Protein 3RNL (pdb70)

Secondary structure (DSSP, 8-state):
----SEEE---TTSSHHHHHHHHHTSTTEE--S-----GGGGGGS-S---STTTT---SS---TTT--TTTT--S-SEEEEE-TTTTTSTTTTT---S-TT-EEE----HHHHHHHH--TTTTTS--S-HHHHHHTHHHHHHTT--GGG-TTGGG-HHHHHHHHHHHH-GGGEE---HHHHHH-HHHHHHHHHHHHTS-S---------HHHHHHHHHHHHHHHHHHHHHHTS--GGG--

Solvent-accessible surface area: 11831 Å² total

InterPro domains:
  IPR027417 P-loop containing nucleoside triphosphate hydrolase [G3DSA:3.40.50.300] (1-308)
  IPR027417 P-loop containing nucleoside triphosphate hydrolase [SSF52540] (5-299)
  IPR037359 Heparan sulfate sulfotransferase [PTHR10605] (6-299)

B-factor: mean 22.87, std 13.31, range [6.62, 125.42]

Radius of gyration: 17.75 Å; Cα contacts (8 Å, |Δi|>4): 369; chains: 1; bounding box: 45×39×43 Å

Foldseek 3Di:
DDDAQEEAAAAPQLCVVLLVVQLCPDPQEHEFPDAQLCQLQVVLADPAADAFPQVVCPVHHPDPVVCVSRVPDDNRLHYYYYHNCCLVRLRRLVSCVVHLNHAYEYAELLLVSLVSLCCCVVVVRDPDDSVVLQVCQVVSVVVRHDCSSNSPSSHLRLVSVVSNCVRRNPLRYDYDYSVVCVVPVLVVSLVVCVSSVHDSPDGGDSPADPVSLVVVLVVNVVSQVSNCVVNVHDDVVSVD

CATH classification: 3.40.50.300

Organism: Alicyclobacillus acidocaldarius subsp. acidocaldarius (strain ATCC 27009 / DSM 446 / BCRC 14685 / JCM 5260 / KCTC 1825 / NBRC 15652 / NCIMB 11725 / NRRL B-14509 / 104-IA) (NCBI:txid521098)

Structure (mmCIF, N/CA/C/O backbone):
data_3RNL
#
_entry.id   3RNL
#
_cell.length_a   72.762
_cell.length_b   93.850
_cell.length_c   110.738
_cell.angle_alpha   90.00
_cell.angle_beta   90.00
_cell.angle_gamma   90.00
#
_symmetry.space_group_name_H-M   'I 2 2 2'
#
loop_
_entity.id
_entity.type
_entity.pdbx_description
1 polymer Sulfotransferase
2 non-polymer 'MAGNESIUM ION'
3 non-polymer GLYCEROL
4 water water
#
loop_
_atom_site.group_PDB
_atom_site.id
_atom_site.type_symbol
_atom_site.label_atom_id
_atom_site.label_alt_id
_atom_site.label_comp_id
_atom_site.label_asym_id
_atom_site.label_entity_id
_atom_site.label_seq_id
_atom_site.pdbx_PDB_ins_code
_atom_site.Cartn_x
_atom_site.Cartn_y
_atom_site.Cartn_z
_atom_site.occupancy
_atom_site.B_iso_or_equiv
_atom_site.auth_seq_id
_atom_site.auth_comp_id
_atom_site.auth_asym_id
_atom_site.auth_atom_id
_atom_site.pdbx_PDB_model_num
ATOM 1 N N . VAL A 1 6 ? 27.188 2.772 45.386 1.00 59.97 3 VAL A N 1
ATOM 2 C CA . VAL A 1 6 ? 26.493 3.081 44.136 1.00 61.80 3 VAL A CA 1
ATOM 3 C C . VAL A 1 6 ? 25.358 4.084 44.361 1.00 48.73 3 VAL A C 1
ATOM 4 O O . VAL A 1 6 ? 24.315 3.743 44.923 1.00 52.11 3 VAL A O 1
ATOM 8 N N . ALA A 1 7 ? 25.574 5.321 43.918 1.00 38.04 4 ALA A N 1
ATOM 9 C CA . ALA A 1 7 ? 24.610 6.406 44.109 1.00 27.13 4 ALA A CA 1
ATOM 10 C C . ALA A 1 7 ? 23.299 6.164 43.371 1.00 25.38 4 ALA A C 1
ATOM 11 O O . ALA A 1 7 ? 23.294 5.786 42.203 1.00 20.72 4 ALA A O 1
ATOM 13 N N . ARG A 1 8 ? 22.184 6.363 44.067 1.00 20.41 5 ARG A N 1
ATOM 14 C CA . ARG A 1 8 ? 20.878 6.212 43.448 1.00 21.17 5 ARG A CA 1
ATOM 15 C C . ARG A 1 8 ? 19.873 7.167 44.087 1.00 14.85 5 ARG A C 1
ATOM 16 O O . ARG A 1 8 ? 20.078 7.613 45.225 1.00 18.01 5 ARG A O 1
ATOM 24 N N . PRO A 1 9 ? 18.811 7.510 43.352 1.00 14.92 6 PRO A N 1
ATOM 25 C CA . PRO A 1 9 ? 17.820 8.461 43.873 1.00 14.19 6 PRO A CA 1
ATOM 26 C C . PRO A 1 9 ? 16.963 7.847 44.972 1.00 17.24 6 PRO A C 1
ATOM 27 O O . PRO A 1 9 ? 16.642 6.649 44.937 1.00 16.43 6 PRO A O 1
ATOM 31 N N . ASN A 1 10 ? 16.773 8.589 46.045 1.00 12.88 7 ASN A N 1
ATOM 32 C CA . ASN A 1 10 ? 15.731 8.277 47.018 1.00 12.54 7 ASN A CA 1
ATOM 33 C C . ASN A 1 10 ? 14.496 9.181 47.091 1.00 11.26 7 ASN A C 1
ATOM 34 O O . ASN A 1 10 ? 13.676 9.020 48.000 1.00 11.42 7 ASN A O 1
ATOM 39 N N . PHE A 1 11 ? 14.430 10.196 46.237 1.00 10.86 8 PHE A N 1
ATOM 40 C CA . PHE A 1 11 ? 13.206 10.987 46.125 1.00 10.40 8 PHE A CA 1
ATOM 41 C C . PHE A 1 11 ? 13.037 11.484 44.701 1.00 10.13 8 PHE A C 1
ATOM 42 O O . PHE A 1 11 ? 14.007 11.517 43.924 1.00 10.32 8 PHE A O 1
ATOM 50 N N . PHE A 1 12 ? 11.802 11.817 44.338 1.00 9.84 9 PHE A N 1
ATOM 51 C CA . PHE A 1 12 ? 11.534 12.302 42.991 1.00 9.69 9 PHE A CA 1
ATOM 52 C C . PHE A 1 12 ? 10.607 13.478 43.077 1.00 9.60 9 PHE A C 1
ATOM 53 O O . PHE A 1 12 ? 9.682 13.482 43.883 1.00 11.51 9 PHE A O 1
ATOM 61 N N . ILE A 1 13 ? 10.863 14.478 42.241 1.00 9.69 10 ILE A N 1
ATOM 62 C CA . ILE A 1 13 ? 9.945 15.605 42.090 1.00 9.79 10 ILE A CA 1
ATOM 63 C C . ILE A 1 13 ? 9.192 15.303 40.806 1.00 9.76 10 ILE A C 1
ATOM 64 O O . ILE A 1 13 ? 9.782 15.252 39.726 1.00 11.45 10 ILE A O 1
ATOM 69 N N . VAL A 1 14 ? 7.908 14.988 40.941 1.00 9.76 11 VAL A N 1
ATOM 70 C CA . VAL A 1 14 ? 7.198 14.384 39.809 1.00 10.53 11 VAL A CA 1
ATOM 71 C C . VAL A 1 14 ? 6.314 15.293 38.965 1.00 13.83 11 VAL A C 1
ATOM 72 O O . VAL A 1 14 ? 5.710 14.840 37.990 1.00 12.37 11 VAL A O 1
ATOM 76 N N . GLY A 1 15 ? 6.170 16.551 39.359 1.00 13.20 12 GLY A N 1
ATOM 77 C CA . GLY A 1 15 ? 5.264 17.429 38.621 1.00 10.84 12 GLY A CA 1
ATOM 78 C C . GLY A 1 15 ? 4.575 18.314 39.638 1.00 14.29 12 GLY A C 1
ATOM 79 O O . GLY A 1 15 ? 4.951 18.292 40.819 1.00 13.40 12 GLY A O 1
ATOM 80 N N . ALA A 1 16 ? 3.521 19.007 39.217 1.00 14.15 13 ALA A N 1
ATOM 81 C CA . ALA A 1 16 ? 3.052 18.915 37.846 1.00 12.66 13 ALA A CA 1
ATOM 82 C C . ALA A 1 16 ? 3.797 19.927 36.976 1.00 16.88 13 ALA A C 1
ATOM 83 O O . ALA A 1 16 ? 4.507 20.789 37.494 1.00 17.86 13 ALA A O 1
ATOM 85 N N . ALA A 1 17 ? 3.564 19.875 35.667 1.00 15.07 14 ALA A N 1
ATOM 86 C CA . ALA A 1 17 ? 4.255 20.768 34.735 1.00 16.24 14 ALA A CA 1
ATOM 87 C C . ALA A 1 17 ? 3.695 22.186 34.867 1.00 18.06 14 ALA A C 1
ATOM 88 O O . ALA A 1 17 ? 2.488 22.354 35.000 1.00 17.09 14 ALA A O 1
ATOM 90 N N . LYS A 1 18 ? 4.577 23.187 34.800 1.00 15.17 15 LYS A N 1
ATOM 91 C CA . LYS A 1 18 ? 4.228 24.612 34.944 1.00 16.07 15 LYS A CA 1
ATOM 92 C C . LYS A 1 18 ? 3.672 24.958 36.334 1.00 19.41 15 LYS A C 1
ATOM 93 O O . LYS A 1 18 ? 2.890 25.905 36.494 1.00 19.36 15 LYS A O 1
ATOM 99 N N . CYS A 1 19 ? 4.038 24.133 37.311 1.00 20.59 16 CYS A N 1
ATOM 100 C CA . CYS A 1 19 ? 3.733 24.353 38.733 1.00 18.84 16 CYS A CA 1
ATOM 101 C C . CYS A 1 19 ? 4.844 24.920 39.627 1.00 23.16 16 CYS A C 1
ATOM 102 O O . CYS A 1 19 ? 4.714 24.901 40.848 1.00 26.62 16 CYS A O 1
ATOM 105 N N . GLY A 1 20 ? 5.977 25.288 39.043 1.00 22.95 17 GLY A N 1
ATOM 106 C CA . GLY A 1 20 ? 7.034 25.928 39.811 1.00 25.46 17 GLY A CA 1
ATOM 107 C C . GLY A 1 20 ? 8.066 24.978 40.393 1.00 25.56 17 GLY A C 1
ATOM 108 O O . GLY A 1 20 ? 8.872 25.374 41.244 1.00 22.03 17 GLY A O 1
ATOM 109 N N . THR A 1 21 ? 8.062 23.725 39.945 1.00 15.81 18 THR A N 1
ATOM 110 C CA . THR A 1 21 ? 9.033 22.760 40.468 1.00 13.61 18 THR A CA 1
ATOM 111 C C . THR A 1 21 ? 10.463 23.128 40.105 1.00 20.07 18 THR A C 1
ATOM 112 O O . THR A 1 21 ? 11.405 22.688 40.762 1.00 19.97 18 THR A O 1
ATOM 116 N N . SER A 1 22 ? 10.631 23.920 39.052 1.00 20.68 19 SER A N 1
ATOM 117 C CA . SER A 1 22 ? 11.970 24.331 38.655 1.00 20.32 19 SER A CA 1
ATOM 118 C C . SER A 1 22 ? 12.665 25.121 39.769 1.00 21.58 19 SER A C 1
ATOM 119 O O . SER A 1 22 ? 13.845 24.890 40.071 1.00 20.95 19 SER A O 1
ATOM 122 N N A SER A 1 23 ? 11.938 26.047 40.386 0.29 19.30 20 SER A N 1
ATOM 123 N N B SER A 1 23 ? 11.941 26.052 40.383 0.71 19.25 20 SER A N 1
ATOM 124 C CA A SER A 1 23 ? 12.500 26.831 41.480 0.29 18.66 20 SER A CA 1
ATOM 125 C CA B SER A 1 23 ? 12.507 26.817 41.486 0.71 18.32 20 SER A CA 1
ATOM 126 C C A SER A 1 23 ? 12.668 25.989 42.746 0.29 17.60 20 SER A C 1
ATOM 127 C C B SER A 1 23 ? 12.712 25.925 42.707 0.71 17.43 20 SER A C 1
ATOM 128 O O A SER A 1 23 ? 13.635 26.162 43.487 0.29 19.40 20 SER A O 1
ATOM 129 O O B SER A 1 23 ? 13.747 25.988 43.372 0.71 19.56 20 SER A O 1
ATOM 134 N N . LEU A 1 24 ? 11.732 25.074 42.992 1.00 16.18 21 LEU A N 1
ATOM 135 C CA . LEU A 1 24 ? 11.848 24.186 44.142 1.00 16.70 21 LEU A CA 1
ATOM 136 C C . LEU A 1 24 ? 13.114 23.332 44.027 1.00 16.57 21 LEU A C 1
ATOM 137 O O . LEU A 1 24 ? 13.881 23.180 44.985 1.00 14.17 21 LEU A O 1
ATOM 142 N N . ASP A 1 25 ? 13.315 22.748 42.849 1.00 13.11 22 ASP A N 1
ATOM 143 C CA . ASP A 1 25 ? 14.515 21.959 42.574 1.00 15.54 22 ASP A CA 1
ATOM 144 C C . ASP A 1 25 ? 15.784 22.794 42.837 1.00 14.99 22 ASP A C 1
ATOM 145 O O . ASP A 1 25 ? 16.706 22.342 43.514 1.00 16.32 22 ASP A O 1
ATOM 150 N N . ARG A 1 26 ? 15.823 24.011 42.302 1.00 13.66 23 ARG A N 1
ATOM 151 C CA . ARG A 1 26 ? 16.977 24.885 42.495 1.00 19.06 23 ARG A CA 1
ATOM 152 C C . ARG A 1 26 ? 17.262 25.137 43.981 1.00 22.57 23 ARG A C 1
ATOM 153 O O . ARG A 1 26 ? 18.408 25.048 44.440 1.00 21.09 23 ARG A O 1
ATOM 161 N N . TYR A 1 27 ? 16.216 25.445 44.739 1.00 17.12 24 TYR A N 1
ATOM 162 C CA . TYR A 1 27 ? 16.383 25.704 46.167 1.00 16.18 24 TYR A CA 1
ATOM 163 C C . TYR A 1 27 ? 16.841 24.473 46.958 1.00 16.42 24 TYR A C 1
ATOM 164 O O . TYR A 1 27 ? 17.708 24.579 47.823 1.00 17.64 24 TYR A O 1
ATOM 173 N N . LEU A 1 28 ? 16.235 23.317 46.696 1.00 13.34 25 LEU A N 1
ATOM 174 C CA . LEU A 1 28 ? 16.624 22.108 47.421 1.00 13.42 25 LEU A CA 1
ATOM 175 C C . LEU A 1 28 ? 18.062 21.710 47.114 1.00 15.91 25 LEU A C 1
ATOM 176 O O . LEU A 1 28 ? 18.790 21.248 48.000 1.00 15.56 25 LEU A O 1
ATOM 181 N N A SER A 1 29 ? 18.463 21.886 45.857 0.58 15.58 26 SER A N 1
ATOM 182 N N B SER A 1 29 ? 18.477 21.887 45.864 0.42 15.92 26 SER A N 1
ATOM 183 C CA A SER A 1 29 ? 19.809 21.521 45.418 0.58 17.97 26 SER A CA 1
ATOM 184 C CA B SER A 1 29 ? 19.816 21.477 45.451 0.42 17.92 26 SER A CA 1
ATOM 185 C C A SER A 1 29 ? 20.872 22.258 46.215 0.58 20.56 26 SER A C 1
ATOM 186 C C B SER A 1 29 ? 20.904 22.297 46.141 0.42 20.32 26 SER A C 1
ATOM 187 O O A SER A 1 29 ? 21.979 21.759 46.387 0.58 19.64 26 SER A O 1
ATOM 188 O O B SER A 1 29 ? 22.063 21.893 46.163 0.42 21.53 26 SER A O 1
ATOM 193 N N . GLN A 1 30 ? 20.537 23.451 46.691 1.00 18.14 27 GLN A N 1
ATOM 194 C CA . GLN A 1 30 ? 21.495 24.256 47.455 1.00 17.44 27 GLN A CA 1
ATOM 195 C C . GLN A 1 30 ? 21.823 23.653 48.823 1.00 18.67 27 GLN A C 1
ATOM 196 O O . GLN A 1 30 ? 22.848 23.987 49.418 1.00 18.43 27 GLN A O 1
ATOM 202 N N . HIS A 1 31 ? 20.945 22.794 49.333 1.00 16.56 28 HIS A N 1
ATOM 203 C CA . HIS A 1 31 ? 21.148 22.192 50.658 1.00 18.52 28 HIS A CA 1
ATOM 204 C C . HIS A 1 31 ? 22.371 21.271 50.621 1.00 18.96 28 HIS A C 1
ATOM 205 O O . HIS A 1 31 ? 22.528 20.488 49.699 1.00 16.73 28 HIS A O 1
ATOM 212 N N . PRO A 1 32 ? 23.251 21.356 51.627 1.00 18.96 29 PRO A N 1
ATOM 213 C CA . PRO A 1 32 ? 24.464 20.524 51.562 1.00 21.01 29 PRO A CA 1
ATOM 214 C C . PRO A 1 32 ? 24.196 19.010 51.633 1.00 20.19 29 PRO A C 1
ATOM 215 O O . PRO A 1 32 ? 25.056 18.232 51.222 1.00 21.44 29 PRO A O 1
ATOM 219 N N . ASP A 1 33 ? 23.043 18.611 52.173 1.00 15.60 30 ASP A N 1
ATOM 220 C CA . ASP A 1 33 ? 22.662 17.204 52.304 1.00 14.95 30 ASP A CA 1
ATOM 221 C C . ASP A 1 33 ? 21.746 16.687 51.183 1.00 15.99 30 ASP A C 1
ATOM 222 O O . ASP A 1 33 ? 21.201 15.598 51.293 1.00 15.93 30 ASP A O 1
ATOM 227 N N . ILE A 1 34 ? 21.505 17.506 50.162 1.00 15.56 31 ILE A N 1
ATOM 228 C CA . ILE A 1 34 ? 20.639 17.094 49.051 1.00 13.22 31 ILE A CA 1
ATOM 229 C C . ILE A 1 34 ? 21.380 17.195 47.724 1.00 18.70 31 ILE A C 1
ATOM 230 O O . ILE A 1 34 ? 22.004 18.220 47.442 1.00 15.83 31 ILE A O 1
ATOM 235 N N . TYR A 1 35 ? 21.305 16.152 46.898 1.00 13.78 32 TYR A N 1
ATOM 236 C CA . TYR A 1 35 ? 21.872 16.215 45.550 1.00 13.34 32 TYR A CA 1
ATOM 237 C C . TYR A 1 35 ? 20.791 15.979 44.510 1.00 16.77 32 TYR A C 1
ATOM 238 O O . TYR A 1 35 ? 20.036 15.022 44.620 1.00 12.34 32 TYR A O 1
ATOM 247 N N . ILE A 1 36 ? 20.641 16.922 43.591 1.00 14.61 33 ILE A N 1
ATOM 248 C CA . ILE A 1 36 ? 19.820 16.773 42.393 1.00 13.33 33 ILE A CA 1
ATOM 249 C C . ILE A 1 36 ? 20.664 16.986 41.139 1.00 15.16 33 ILE A C 1
ATOM 250 O O . ILE A 1 36 ? 21.342 18.014 41.051 1.00 14.21 33 ILE A O 1
ATOM 255 N N . PRO A 1 37 ? 20.727 16.004 40.227 1.00 12.82 34 PRO A N 1
ATOM 256 C CA . PRO A 1 37 ? 21.582 16.217 39.051 1.00 16.86 34 PRO A CA 1
ATOM 257 C C . PRO A 1 37 ? 21.121 17.381 38.179 1.00 14.27 34 PRO A C 1
ATOM 258 O O . PRO A 1 37 ? 19.960 17.760 38.228 1.00 14.20 34 PRO A O 1
ATOM 262 N N . PRO A 1 38 ? 22.047 17.963 37.395 1.00 15.40 35 PRO A N 1
ATOM 263 C CA . PRO A 1 38 ? 21.681 19.082 36.515 1.00 16.06 35 PRO A CA 1
ATOM 264 C C . PRO A 1 38 ? 20.691 18.681 35.410 1.00 27.82 35 PRO A C 1
ATOM 265 O O . PRO A 1 38 ? 20.108 19.545 34.760 1.00 33.66 35 PRO A O 1
ATOM 269 N N . LYS A 1 39 ? 20.511 17.383 35.196 1.00 19.33 36 LYS A N 1
ATOM 270 C CA . LYS A 1 39 ? 19.575 16.891 34.185 1.00 17.39 36 LYS A CA 1
ATOM 271 C C . LYS A 1 39 ? 18.136 16.906 34.688 1.00 15.82 36 LYS A C 1
ATOM 272 O O . LYS A 1 39 ? 17.823 16.266 35.685 1.00 17.55 36 LYS A O 1
ATOM 278 N N . LYS A 1 40 ? 17.265 17.618 33.972 1.00 12.89 37 LYS A N 1
ATOM 279 C CA . LYS A 1 40 ? 15.834 17.607 34.252 1.00 15.87 37 LYS A CA 1
ATOM 280 C C . LYS A 1 40 ? 15.116 16.940 33.080 1.00 15.05 37 LYS A C 1
ATOM 281 O O . LYS A 1 40 ? 15.642 16.911 31.955 1.00 14.94 37 LYS A O 1
ATOM 287 N N . GLU A 1 41 ? 13.924 16.417 33.352 1.00 12.72 38 GLU A N 1
ATOM 288 C CA . GLU A 1 41 ? 13.054 15.846 32.325 1.00 11.99 38 GLU A CA 1
ATOM 289 C C . GLU A 1 41 ? 13.614 14.577 31.684 1.00 11.95 38 GLU A C 1
ATOM 290 O O . GLU A 1 41 ? 13.255 14.248 30.549 1.00 12.22 38 GLU A O 1
ATOM 296 N N . ALA A 1 42 ? 14.453 13.841 32.407 1.00 11.83 39 ALA A N 1
ATOM 297 C CA . ALA A 1 42 ? 14.886 12.540 31.904 1.00 12.42 39 ALA A CA 1
ATOM 298 C C . ALA A 1 42 ? 13.697 11.631 31.577 1.00 11.80 39 ALA A C 1
ATOM 299 O O . ALA A 1 42 ? 13.721 10.899 30.581 1.00 12.73 39 ALA A O 1
ATOM 301 N N . HIS A 1 43 ? 12.672 11.675 32.433 1.00 11.28 40 HIS A N 1
ATOM 302 C CA . HIS A 1 43 ? 11.446 10.877 32.274 1.00 11.09 40 HIS A CA 1
ATOM 303 C C . HIS A 1 43 ? 11.677 9.371 32.162 1.00 11.64 40 HIS A C 1
ATOM 304 O O . HIS A 1 43 ? 10.856 8.650 31.589 1.00 11.39 40 HIS A O 1
ATOM 311 N N . PHE A 1 44 ? 12.768 8.892 32.750 1.00 10.75 41 PHE A N 1
ATOM 312 C CA . PHE A 1 44 ? 13.101 7.469 32.663 1.00 11.16 41 PHE A CA 1
ATOM 313 C C . PHE A 1 44 ? 11.941 6.548 33.078 1.00 10.21 41 PHE A C 1
ATOM 314 O O . PHE A 1 44 ? 11.641 5.545 32.402 1.00 12.63 41 PHE A O 1
ATOM 322 N N . PHE A 1 45 ? 11.290 6.869 34.191 1.00 9.57 42 PHE A N 1
ATOM 323 C CA . PHE A 1 45 ? 10.227 5.994 34.708 1.00 9.49 42 PHE A CA 1
ATOM 324 C C . PHE A 1 45 ? 8.905 6.109 33.950 1.00 11.13 42 PHE A C 1
ATOM 325 O O . PHE A 1 45 ? 7.969 5.356 34.218 1.00 11.41 42 PHE A O 1
ATOM 333 N N . SER A 1 46 ? 8.805 7.101 33.061 1.00 10.14 43 SER A N 1
ATOM 334 C CA . SER A 1 46 ? 7.629 7.256 32.198 1.00 10.79 43 SER A CA 1
ATOM 335 C C . SER A 1 46 ? 7.719 6.677 30.786 1.00 11.13 43 SER A C 1
ATOM 336 O O . SER A 1 46 ? 6.710 6.573 30.095 1.00 12.36 43 SER A O 1
ATOM 339 N N . ILE A 1 47 ? 8.914 6.287 30.359 1.00 10.53 44 ILE A N 1
ATOM 340 C CA . ILE A 1 47 ? 9.124 5.962 28.935 1.00 12.02 44 ILE A CA 1
ATOM 341 C C . ILE A 1 47 ? 8.122 4.936 28.385 1.00 10.58 44 ILE A C 1
ATOM 342 O O . ILE A 1 47 ? 7.599 5.100 27.281 1.00 12.92 44 ILE A O 1
ATOM 347 N N . PRO A 1 48 ? 7.847 3.861 29.136 1.00 13.25 45 PRO A N 1
ATOM 348 C CA . PRO A 1 48 ? 6.917 2.883 28.556 1.00 14.46 45 PRO A CA 1
ATOM 349 C C . PRO A 1 48 ? 5.500 3.400 28.292 1.00 18.93 45 PRO A C 1
ATOM 350 O O . PRO A 1 48 ? 4.758 2.751 27.546 1.00 17.49 45 PRO A O 1
ATOM 354 N N . ASP A 1 49 ? 5.122 4.528 28.891 1.00 11.46 46 ASP A N 1
ATOM 355 C CA . ASP A 1 49 ? 3.803 5.118 28.648 1.00 11.30 46 ASP A CA 1
ATOM 356 C C . ASP A 1 49 ? 3.811 6.088 27.460 1.00 14.71 46 ASP A C 1
ATOM 357 O O . ASP A 1 49 ? 2.754 6.579 27.057 1.00 15.64 46 ASP A O 1
ATOM 362 N N . PHE A 1 50 ? 4.996 6.395 26.932 1.00 14.67 47 PHE A N 1
ATOM 363 C CA . PHE A 1 50 ? 5.121 7.362 25.845 1.00 15.44 47 PHE A CA 1
ATOM 364 C C . PHE A 1 50 ? 4.530 6.773 24.572 1.00 17.61 47 PHE A C 1
ATOM 365 O O . PHE A 1 50 ? 4.565 5.565 24.378 1.00 17.17 47 PHE A O 1
ATOM 373 N N . PRO A 1 51 ? 4.026 7.634 23.677 1.00 15.35 48 PRO A N 1
ATOM 374 C CA . PRO A 1 51 ? 3.722 7.157 22.322 1.00 20.13 48 PRO A CA 1
ATOM 375 C C . PRO A 1 51 ? 5.019 6.840 21.588 1.00 20.93 48 PRO A C 1
ATOM 376 O O . PRO A 1 51 ? 6.095 7.129 22.113 1.00 20.10 48 PRO A O 1
ATOM 380 N N . GLU A 1 52 ? 4.937 6.308 20.373 1.00 20.23 49 GLU A N 1
ATOM 381 C CA . GLU A 1 52 ? 6.153 5.963 19.648 1.00 23.19 49 GLU A CA 1
ATOM 382 C C . GLU A 1 52 ? 7.030 7.185 19.440 1.00 20.88 49 GLU A C 1
ATOM 383 O O . GLU A 1 52 ? 8.253 7.112 19.547 1.00 25.36 49 GLU A O 1
ATOM 389 N N . ARG A 1 53 ? 6.412 8.302 19.081 1.00 19.18 50 ARG A N 1
ATOM 390 C CA . ARG A 1 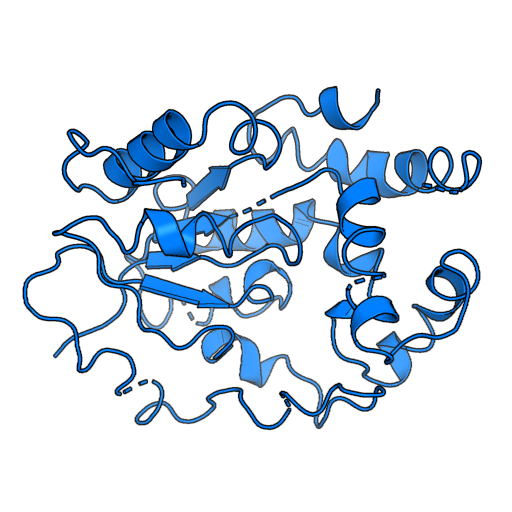53 ? 7.134 9.566 19.046 1.00 21.17 50 ARG A CA 1
ATOM 391 C C . ARG A 1 53 ? 6.181 10.749 19.200 1.00 20.44 50 ARG A C 1
ATOM 392 O O . ARG A 1 53 ? 5.000 10.674 18.828 1.00 19.67 50 ARG A O 1
ATOM 400 N N . PHE A 1 54 ? 6.695 11.845 19.739 1.00 15.27 51 PHE A N 1
ATOM 401 C CA . PHE A 1 54 ? 5.898 13.062 19.891 1.00 12.44 51 PHE A CA 1
ATOM 402 C C . PHE A 1 54 ? 6.017 13.857 18.606 1.00 13.20 51 PHE A C 1
ATOM 403 O O . PHE A 1 54 ? 7.117 14.019 18.063 1.00 17.19 51 PHE A O 1
ATOM 411 N N . THR A 1 55 ? 4.865 14.243 18.073 1.00 16.55 52 THR A N 1
ATOM 412 C CA . THR A 1 55 ? 4.763 14.865 16.754 1.00 18.86 52 THR A CA 1
ATOM 413 C C . THR A 1 55 ? 4.574 16.382 16.644 1.00 21.16 52 THR A C 1
ATOM 414 O O . THR A 1 55 ? 4.467 16.906 15.537 1.00 21.28 52 THR A O 1
ATOM 418 N N . GLY A 1 56 ? 4.460 17.081 17.766 1.00 16.98 53 GLY A N 1
ATOM 419 C CA . GLY A 1 56 ? 4.146 18.501 17.717 1.00 17.53 53 GLY A CA 1
ATOM 420 C C . GLY A 1 56 ? 5.345 19.375 17.395 1.00 19.54 53 GLY A C 1
ATOM 421 O O . GLY A 1 56 ? 6.488 18.931 17.473 1.00 18.26 53 GLY A O 1
ATOM 422 N N . PRO A 1 57 ? 5.089 20.635 17.031 1.00 18.82 54 PRO A N 1
ATOM 423 C CA . PRO A 1 57 ? 6.189 21.570 16.764 1.00 23.02 54 PRO A CA 1
ATOM 424 C C . PRO A 1 57 ? 7.034 21.806 18.014 1.00 23.72 54 PRO A C 1
ATOM 425 O O . PRO A 1 57 ? 6.499 22.123 19.076 1.00 21.03 54 PRO A O 1
ATOM 429 N N . GLY A 1 58 ? 8.348 21.661 17.878 1.00 21.67 55 GLY A N 1
ATOM 430 C CA . GLY A 1 58 ? 9.256 21.810 19.004 1.00 20.38 55 GLY A CA 1
ATOM 431 C C . GLY A 1 58 ? 9.229 20.683 20.027 1.00 21.13 55 GLY A C 1
ATOM 432 O O . GLY A 1 58 ? 9.793 20.834 21.112 1.00 18.35 55 GLY A O 1
ATOM 433 N N . ASP A 1 59 ? 8.597 19.550 19.699 1.00 18.04 56 ASP A N 1
ATOM 434 C CA . ASP A 1 59 ? 8.475 18.434 20.652 1.00 15.01 56 ASP A CA 1
ATOM 435 C C . ASP A 1 59 ? 9.743 17.569 20.695 1.00 20.91 56 ASP A C 1
ATOM 436 O O . ASP A 1 59 ? 9.821 16.602 21.463 1.00 21.07 56 ASP A O 1
ATOM 441 N N A GLU A 1 60 ? 10.731 17.898 19.871 0.38 20.98 57 GLU A N 1
ATOM 442 N N B GLU A 1 60 ? 10.721 17.927 19.869 0.62 19.83 57 GLU A N 1
ATOM 443 C CA A GLU A 1 60 ? 11.910 17.035 19.743 0.38 24.23 57 GLU A CA 1
ATOM 444 C CA B GLU A 1 60 ? 11.945 17.136 19.719 0.62 25.28 57 GLU A CA 1
ATOM 445 C C A GLU A 1 60 ? 12.644 16.745 21.062 0.38 24.66 57 GLU A C 1
ATOM 446 C C B GLU A 1 60 ? 12.615 16.760 21.049 0.62 24.51 57 GLU A C 1
ATOM 447 O O A GLU A 1 60 ? 13.217 15.666 21.230 0.38 24.07 57 GLU A O 1
ATOM 448 O O B GLU A 1 60 ? 13.116 15.642 21.209 0.62 24.19 57 GLU A O 1
ATOM 459 N N . GLY A 1 61 ? 12.619 17.690 21.997 1.00 26.61 58 GLY A N 1
ATOM 460 C CA . GLY A 1 61 ? 13.233 17.471 23.298 1.00 26.43 58 GLY A CA 1
ATOM 461 C C . GLY A 1 61 ? 12.695 16.267 24.050 1.00 25.99 58 GLY A C 1
ATOM 462 O O . GLY A 1 61 ? 13.440 15.507 24.675 1.00 24.69 58 GLY A O 1
ATOM 471 N N . ASN A 1 63 ? 11.397 13.702 22.667 1.00 14.46 60 ASN A N 1
ATOM 472 C CA . ASN A 1 63 ? 11.881 12.523 21.964 1.00 16.68 60 ASN A CA 1
ATOM 473 C C . ASN A 1 63 ? 13.359 12.254 22.221 1.00 18.34 60 ASN A C 1
ATOM 474 O O . ASN A 1 63 ? 13.771 11.123 22.452 1.00 20.35 60 ASN A O 1
ATOM 479 N N . LEU A 1 64 ? 14.146 13.308 22.025 1.00 13.86 61 LEU A N 1
ATOM 480 C CA . LEU A 1 64 ? 15.611 13.277 22.012 1.00 17.53 61 LEU A CA 1
ATOM 481 C C . LEU A 1 64 ? 16.393 13.411 23.311 1.00 16.22 61 LEU A C 1
ATOM 482 O O . LEU A 1 64 ? 17.524 12.914 23.390 1.00 16.30 61 LEU A O 1
ATOM 487 N N . TYR A 1 65 ? 15.866 14.185 24.264 1.00 15.71 62 TYR A N 1
ATOM 488 C CA . TYR A 1 65 ? 16.636 14.475 25.486 1.00 16.77 62 TYR A CA 1
ATOM 489 C C . TYR A 1 65 ? 16.246 13.593 26.657 1.00 20.21 62 TYR A C 1
ATOM 490 O O . TYR A 1 65 ? 16.883 13.641 27.703 1.00 16.40 62 TYR A O 1
ATOM 499 N N . THR A 1 66 ? 15.211 12.781 26.481 1.00 12.69 63 THR A N 1
ATOM 500 C CA . THR A 1 66 ? 14.792 11.870 27.532 1.00 12.26 63 THR A CA 1
ATOM 501 C C . THR A 1 66 ? 15.781 10.706 27.592 1.00 15.33 63 THR A C 1
ATOM 502 O O . THR A 1 66 ? 16.458 10.388 26.600 1.00 17.51 63 THR A O 1
ATOM 506 N N . ILE A 1 67 ? 15.883 10.094 28.767 1.00 12.32 64 ILE A N 1
ATOM 507 C CA . ILE A 1 67 ? 16.846 9.029 29.004 1.00 12.42 64 ILE A CA 1
ATOM 508 C C . ILE A 1 67 ? 16.096 7.716 29.146 1.00 16.34 64 ILE A C 1
ATOM 509 O O . ILE A 1 67 ? 15.242 7.573 30.016 1.00 15.50 64 ILE A O 1
ATOM 514 N N . ARG A 1 68 ? 16.308 6.831 28.181 1.00 16.95 65 ARG A N 1
ATOM 515 C CA . ARG A 1 68 ? 15.626 5.544 28.152 1.00 17.24 65 ARG A CA 1
ATOM 516 C C . ARG A 1 68 ? 16.425 4.330 28.594 1.00 24.11 65 ARG A C 1
ATOM 517 O O . ARG A 1 68 ? 15.861 3.253 28.780 1.00 29.01 65 ARG A O 1
ATOM 525 N N . ASP A 1 69 ? 17.717 4.525 28.819 1.00 20.01 66 ASP A N 1
ATOM 526 C CA . ASP A 1 69 ? 18.625 3.426 29.122 1.00 24.44 66 ASP A CA 1
ATOM 527 C C . ASP A 1 69 ? 18.946 3.455 30.602 1.00 22.91 66 ASP A C 1
ATOM 528 O O . ASP A 1 69 ? 19.303 4.496 31.144 1.00 19.27 66 ASP A O 1
ATOM 533 N N . GLU A 1 70 ? 18.822 2.309 31.256 1.00 20.06 67 GLU A N 1
ATOM 534 C CA . GLU A 1 70 ? 19.022 2.249 32.692 1.00 22.47 67 GLU A CA 1
ATOM 535 C C . GLU A 1 70 ? 20.434 2.660 33.106 1.00 21.00 67 GLU A C 1
ATOM 536 O O . GLU A 1 70 ? 20.608 3.322 34.123 1.00 20.61 67 GLU A O 1
ATOM 542 N N . ASP A 1 71 ? 21.441 2.246 32.341 1.00 20.26 68 ASP A N 1
ATOM 543 C CA . ASP A 1 71 ? 22.820 2.586 32.677 1.00 20.81 68 ASP A CA 1
ATOM 544 C C . ASP A 1 71 ? 23.043 4.098 32.590 1.00 20.08 68 ASP A C 1
ATOM 545 O O . ASP A 1 71 ? 23.684 4.689 33.463 1.00 18.67 68 ASP A O 1
ATOM 550 N N . ALA A 1 72 ? 22.508 4.715 31.538 1.00 18.85 69 ALA A N 1
ATOM 551 C CA . ALA A 1 72 ? 22.631 6.161 31.361 1.00 18.62 69 ALA A CA 1
ATOM 552 C C . ALA A 1 72 ? 21.885 6.869 32.485 1.00 17.34 69 ALA A C 1
ATOM 553 O O . ALA A 1 72 ? 22.333 7.895 33.011 1.00 16.30 69 ALA A O 1
ATOM 555 N N . TYR A 1 73 ? 20.743 6.317 32.871 1.00 14.02 70 TYR A N 1
ATOM 556 C CA . TYR A 1 73 ? 20.000 6.935 33.966 1.00 14.05 70 TYR A CA 1
ATOM 557 C C . TYR A 1 73 ? 20.816 6.903 35.257 1.00 16.17 70 TYR A C 1
ATOM 558 O O . TYR A 1 73 ? 20.918 7.908 35.972 1.00 15.20 70 TYR A O 1
ATOM 575 N N . ARG A 1 75 ? 23.942 6.865 35.624 1.00 14.81 72 ARG A N 1
ATOM 576 C CA . ARG A 1 75 ? 25.085 7.780 35.533 1.00 14.27 72 ARG A CA 1
ATOM 577 C C . ARG A 1 75 ? 24.731 9.231 35.879 1.00 19.30 72 ARG A C 1
ATOM 578 O O . ARG A 1 75 ? 25.623 10.038 36.137 1.00 19.25 72 ARG A O 1
ATOM 586 N N . LEU A 1 76 ? 23.444 9.564 35.901 1.00 17.76 73 LEU A N 1
ATOM 587 C CA . LEU A 1 76 ? 23.034 10.912 36.313 1.00 15.43 73 LEU A CA 1
ATOM 588 C C . LEU A 1 76 ? 23.483 11.206 37.735 1.00 16.86 73 LEU A C 1
ATOM 589 O O . LEU A 1 76 ? 23.592 12.365 38.140 1.00 18.74 73 LEU A O 1
ATOM 594 N N . PHE A 1 77 ? 23.672 10.144 38.509 1.00 14.60 74 PHE A N 1
ATOM 595 C CA . PHE A 1 77 ? 23.964 10.286 39.932 1.00 16.15 74 PHE A CA 1
ATOM 596 C C . PHE A 1 77 ? 25.448 10.219 40.263 1.00 21.99 74 PHE A C 1
ATOM 597 O O . PHE A 1 77 ? 25.833 10.185 41.432 1.00 21.69 74 PHE A O 1
ATOM 605 N N . ASP A 1 78 ? 26.278 10.165 39.226 1.00 19.13 75 ASP A N 1
ATOM 606 C CA . ASP A 1 78 ? 27.726 10.070 39.437 1.00 22.68 75 ASP A CA 1
ATOM 607 C C . ASP A 1 78 ? 28.291 11.203 40.307 1.00 22.44 75 ASP A C 1
ATOM 608 O O . ASP A 1 78 ? 29.308 11.028 40.971 1.00 25.72 75 ASP A O 1
ATOM 613 N N . GLY A 1 79 ? 27.628 12.357 40.304 1.00 21.01 76 GLY A N 1
ATOM 614 C CA . GLY A 1 79 ? 28.108 13.507 41.052 1.00 23.68 76 GLY A CA 1
ATOM 615 C C . GLY A 1 79 ? 27.767 13.525 42.533 1.00 25.57 76 GLY A C 1
ATOM 616 O O . GLY A 1 79 ? 28.224 14.406 43.267 1.00 23.12 76 GLY A O 1
ATOM 617 N N . VAL A 1 80 ? 26.958 12.567 42.984 1.00 19.61 77 VAL A N 1
ATOM 618 C CA . VAL A 1 80 ? 26.654 12.468 44.408 1.00 17.43 77 VAL A CA 1
ATOM 619 C C . VAL A 1 80 ? 27.925 12.227 45.216 1.00 27.59 77 VAL A C 1
ATOM 620 O O . VAL A 1 80 ? 28.742 11.376 44.851 1.00 24.41 77 VAL A O 1
ATOM 624 N N A ARG A 1 81 ? 28.088 12.936 46.327 0.54 24.05 78 ARG A N 1
ATOM 625 N N B ARG A 1 81 ? 28.144 13.032 46.255 0.46 24.62 78 ARG A N 1
ATOM 626 C CA A ARG A 1 81 ? 29.193 12.607 47.211 0.54 28.42 78 ARG A CA 1
ATOM 627 C CA B ARG A 1 81 ? 29.112 12.666 47.282 0.46 28.81 78 ARG A CA 1
ATOM 628 C C A ARG A 1 81 ? 28.701 12.100 48.567 0.54 29.70 78 ARG A C 1
ATOM 629 C C B ARG A 1 81 ? 28.458 12.665 48.663 0.46 29.66 78 ARG A C 1
ATOM 630 O O A ARG A 1 81 ? 28.547 10.894 48.754 0.54 36.22 78 ARG A O 1
ATOM 631 O O B ARG A 1 81 ? 28.377 13.706 49.312 0.46 30.69 78 ARG A O 1
ATOM 646 N N A 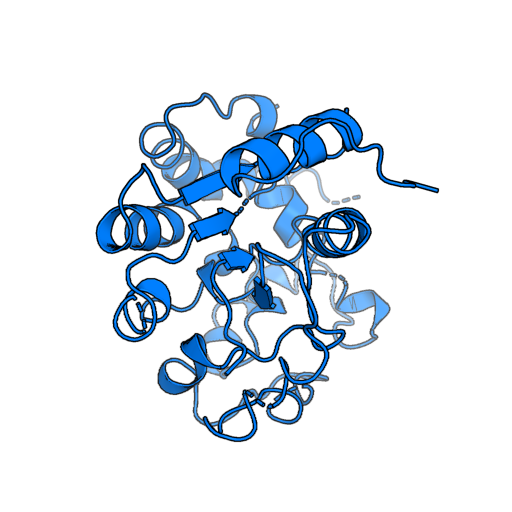GLY A 1 82 ? 28.359 13.015 49.469 0.54 28.31 79 GLY A N 1
ATOM 647 N N B GLY A 1 82 ? 28.101 11.484 49.154 0.46 29.44 79 GLY A N 1
ATOM 648 C CA A GLY A 1 82 ? 27.923 12.637 50.804 0.54 29.73 79 GLY A CA 1
ATOM 649 C CA B GLY A 1 82 ? 27.572 11.328 50.500 0.46 27.86 79 GLY A CA 1
ATOM 650 C C A GLY A 1 82 ? 26.445 12.822 51.111 0.54 23.14 79 GLY A C 1
ATOM 651 C C B GLY A 1 82 ? 26.324 12.109 50.898 0.46 24.57 79 GLY A C 1
ATOM 652 O O A GLY A 1 82 ? 25.980 12.465 52.199 0.54 25.11 79 GLY A O 1
ATOM 653 O O B GLY A 1 82 ? 25.969 12.135 52.080 0.46 24.49 79 GLY A O 1
ATOM 654 N N A GLU A 1 83 ? 25.697 13.365 50.156 0.54 19.53 80 GLU A N 1
ATOM 655 N N B GLU A 1 83 ? 25.630 12.717 49.939 0.46 23.35 80 GLU A N 1
ATOM 656 C CA A GLU A 1 83 ? 24.298 13.726 50.390 0.54 18.40 80 GLU A CA 1
ATOM 657 C CA B GLU A 1 83 ? 24.373 13.394 50.260 0.46 19.62 80 GLU A CA 1
ATOM 658 C C A GLU A 1 83 ? 23.401 12.553 50.777 0.54 20.74 80 GLU A C 1
ATOM 659 C C B GLU A 1 83 ? 23.311 12.374 50.645 0.46 21.54 80 GLU A C 1
ATOM 660 O O A GLU A 1 83 ? 23.434 11.498 50.143 0.54 23.47 80 GLU A O 1
ATOM 661 O O B GLU A 1 83 ? 23.126 11.371 49.954 0.46 20.14 80 GLU A O 1
ATOM 672 N N A ARG A 1 84 ? 22.579 12.763 51.803 0.54 18.98 81 ARG A N 1
ATOM 673 N N B ARG A 1 84 ? 22.608 12.634 51.743 0.46 19.63 81 ARG A N 1
ATOM 674 C CA A ARG A 1 84 ? 21.638 11.746 52.263 0.54 18.87 81 ARG A CA 1
ATOM 675 C CA B ARG A 1 84 ? 21.621 11.683 52.248 0.46 18.64 81 ARG A CA 1
ATOM 676 C C A ARG A 1 84 ? 20.419 11.658 51.356 0.54 19.57 81 ARG A C 1
ATOM 677 C C B ARG A 1 84 ? 20.331 11.669 51.438 0.46 19.51 81 ARG A C 1
ATOM 678 O O A ARG A 1 84 ? 19.889 10.571 51.129 0.54 21.45 81 ARG A O 1
ATOM 679 O O B ARG A 1 84 ? 19.661 10.641 51.361 0.46 20.89 81 ARG A O 1
ATOM 694 N N . ALA A 1 85 ? 19.981 12.806 50.839 1.00 15.21 82 ALA A N 1
ATOM 695 C CA . ALA A 1 85 ? 18.809 12.866 49.975 1.00 12.21 82 ALA A CA 1
ATOM 696 C C . ALA A 1 85 ? 19.261 13.095 48.539 1.00 11.96 82 ALA A C 1
ATOM 697 O O . ALA A 1 85 ? 19.979 14.055 48.262 1.00 14.73 82 ALA A O 1
ATOM 699 N N . VAL A 1 86 ? 18.839 12.214 47.635 1.00 11.49 83 VAL A N 1
ATOM 700 C CA . VAL A 1 86 ? 19.273 12.254 46.243 1.00 11.36 83 VAL A CA 1
ATOM 701 C C . VAL A 1 86 ? 18.032 12.196 45.373 1.00 11.14 83 VAL A C 1
ATOM 702 O O . VAL A 1 86 ? 17.259 11.241 45.445 1.00 12.11 83 VAL A O 1
ATOM 706 N N . GLY A 1 87 ? 17.864 13.151 44.466 1.00 10.37 84 GLY A N 1
ATOM 707 C CA . GLY A 1 87 ? 16.573 13.208 43.809 1.00 9.71 84 GLY A CA 1
ATOM 708 C C . GLY A 1 87 ? 16.657 13.537 42.346 1.00 11.82 84 GLY A C 1
ATOM 709 O O . GLY A 1 87 ? 17.723 13.823 41.821 1.00 13.25 84 GLY A O 1
ATOM 710 N N . GLU A 1 88 ? 15.532 13.369 41.658 1.00 11.74 85 GLU A N 1
ATOM 711 C CA . GLU A 1 88 ? 15.499 13.564 40.223 1.00 13.84 85 GLU A CA 1
ATOM 712 C C . GLU A 1 88 ? 14.144 14.143 39.882 1.00 12.50 85 GLU A C 1
ATOM 713 O O . GLU A 1 88 ? 13.144 13.761 40.487 1.00 13.18 85 GLU A O 1
ATOM 719 N N . ALA A 1 89 ? 14.117 15.069 38.924 1.00 11.86 86 ALA A N 1
ATOM 720 C CA . ALA A 1 89 ? 12.889 15.813 38.609 1.00 12.44 86 ALA A CA 1
ATOM 721 C C . ALA A 1 89 ? 12.481 15.703 37.148 1.00 12.20 86 ALA A C 1
ATOM 722 O O . ALA A 1 89 ? 13.211 16.166 36.272 1.00 12.08 86 ALA A O 1
ATOM 724 N N . SER A 1 90 ? 11.301 15.142 36.900 1.00 10.72 87 SER A N 1
ATOM 725 C CA . SER A 1 90 ? 10.699 15.145 35.552 1.00 11.89 87 SER A CA 1
ATOM 726 C C . SER A 1 90 ? 9.217 15.456 35.717 1.00 11.10 87 SER A C 1
ATOM 727 O O . SER A 1 90 ? 8.512 14.724 36.418 1.00 9.37 87 SER A O 1
ATOM 730 N N . VAL A 1 91 ? 8.735 16.517 35.071 1.00 10.37 88 VAL A N 1
ATOM 731 C CA . VAL A 1 91 ? 7.416 17.050 35.398 1.00 9.27 88 VAL A CA 1
ATOM 732 C C . VAL A 1 91 ? 6.215 16.245 34.900 1.00 12.62 88 VAL A C 1
ATOM 733 O O . VAL A 1 91 ? 5.103 16.471 35.371 1.00 12.93 88 VAL A O 1
ATOM 737 N N . PHE A 1 92 ? 6.403 15.334 33.945 1.00 8.22 89 PHE A N 1
ATOM 738 C CA . PHE A 1 92 ? 5.291 14.488 33.540 1.00 9.14 89 PHE A CA 1
ATOM 739 C C . PHE A 1 92 ? 5.259 13.117 34.237 1.00 7.79 89 PHE A C 1
ATOM 740 O O . PHE A 1 92 ? 4.453 12.257 33.903 1.00 9.47 89 PHE A O 1
ATOM 748 N N . TYR A 1 93 ? 6.166 12.910 35.185 1.00 8.60 90 TYR A N 1
ATOM 749 C CA . TYR A 1 93 ? 6.072 11.716 36.029 1.00 7.35 90 TYR A CA 1
ATOM 750 C C . TYR A 1 93 ? 4.680 11.601 36.671 1.00 10.06 90 TYR A C 1
ATOM 751 O O . TYR A 1 93 ? 4.141 10.508 36.815 1.00 12.45 90 TYR A O 1
ATOM 760 N N . LEU A 1 94 ? 4.095 12.729 37.052 1.00 8.09 91 LEU A N 1
ATOM 761 C CA . LEU A 1 94 ? 2.779 12.712 37.706 1.00 9.17 91 LEU A CA 1
ATOM 762 C C . LEU A 1 94 ? 1.697 12.280 36.710 1.00 11.25 91 LEU A C 1
ATOM 763 O O . LEU A 1 94 ? 0.752 11.545 37.034 1.00 10.35 91 LEU A O 1
ATOM 768 N N . PHE A 1 95 ? 1.869 12.711 35.467 1.00 9.27 92 PHE A N 1
ATOM 769 C CA . PHE A 1 95 ? 0.848 12.533 34.441 1.00 9.65 92 PHE A CA 1
ATOM 770 C C . PHE A 1 95 ? 0.786 11.116 33.863 1.00 11.78 92 PHE A C 1
ATOM 771 O O . PHE A 1 95 ? -0.305 10.579 33.654 1.00 12.97 92 PHE A O 1
ATOM 779 N N . TYR A 1 96 ? 1.935 10.508 33.597 1.00 10.17 93 TYR A N 1
ATOM 780 C CA . TYR A 1 96 ? 1.938 9.193 32.940 1.00 9.30 93 TYR A CA 1
ATOM 781 C C . TYR A 1 96 ? 1.601 8.109 33.965 1.00 10.04 93 TYR A C 1
ATOM 782 O O . TYR A 1 96 ? 2.255 8.002 35.004 1.00 12.15 93 TYR A O 1
ATOM 791 N N . PRO A 1 97 ? 0.544 7.334 33.691 1.00 11.00 94 PRO A N 1
ATOM 792 C CA . PRO A 1 97 ? -0.143 6.560 34.737 1.00 12.53 94 PRO A CA 1
ATOM 793 C C . PRO A 1 97 ? 0.612 5.350 35.271 1.00 11.93 94 PRO A C 1
ATOM 794 O O . PRO A 1 97 ? 0.251 4.873 36.341 1.00 13.05 94 PRO A O 1
ATOM 798 N N . GLY A 1 98 ? 1.621 4.861 34.555 1.00 10.17 95 GLY A N 1
ATOM 799 C CA . GLY A 1 98 ? 2.357 3.702 35.024 1.00 14.18 95 GLY A CA 1
ATOM 800 C C . GLY A 1 98 ? 3.623 4.062 35.784 1.00 11.30 95 GLY A C 1
ATOM 801 O O . GLY A 1 98 ? 4.331 3.179 36.296 1.00 10.99 95 GLY A O 1
ATOM 802 N N . THR A 1 99 ? 3.893 5.361 35.889 1.00 7.94 96 THR A N 1
ATOM 803 C CA . THR A 1 99 ? 5.165 5.834 36.428 1.00 8.54 96 THR A CA 1
ATOM 804 C C . THR A 1 99 ? 5.380 5.450 37.890 1.00 9.06 96 THR A C 1
ATOM 805 O O . THR A 1 99 ? 6.444 4.929 38.253 1.00 8.45 96 THR A O 1
ATOM 809 N N . ALA A 1 100 ? 4.378 5.718 38.726 1.00 7.72 97 ALA A N 1
ATOM 810 C CA . ALA A 1 100 ? 4.514 5.472 40.158 1.00 8.85 97 ALA A CA 1
ATOM 811 C C . ALA A 1 100 ? 4.900 4.020 40.414 1.00 11.85 97 ALA A C 1
ATOM 812 O O . ALA A 1 100 ? 5.794 3.752 41.206 1.00 7.90 97 ALA A O 1
ATOM 814 N N . GLN A 1 101 ? 4.216 3.092 39.754 1.00 8.93 98 GLN A N 1
ATOM 815 C CA . GLN A 1 101 ? 4.478 1.668 39.995 1.00 9.80 98 GLN A CA 1
ATOM 816 C C . GLN A 1 101 ? 5.884 1.247 39.531 1.00 11.21 98 GLN A C 1
ATOM 817 O O . GLN A 1 101 ? 6.553 0.434 40.186 1.00 10.03 98 GLN A O 1
ATOM 823 N N . ARG A 1 102 ? 6.359 1.799 38.412 1.00 9.45 99 ARG A N 1
ATOM 824 C CA . ARG A 1 102 ? 7.731 1.492 37.970 1.00 8.89 99 ARG A CA 1
ATOM 825 C C . ARG A 1 102 ? 8.769 2.016 38.950 1.00 10.16 99 ARG A C 1
ATOM 826 O O . ARG A 1 102 ? 9.787 1.354 39.219 1.00 12.41 99 ARG A O 1
ATOM 850 N N . TYR A 1 104 ? 8.263 2.514 42.149 1.00 9.35 101 TYR A N 1
ATOM 851 C CA . TYR A 1 104 ? 8.150 1.704 43.356 1.00 9.42 101 TYR A CA 1
ATOM 852 C C . TYR A 1 104 ? 8.843 0.356 43.200 1.00 10.01 101 TYR A C 1
ATOM 853 O O . TYR A 1 104 ? 9.466 -0.192 44.143 1.00 10.55 101 TYR A O 1
ATOM 862 N N . ASP A 1 105 ? 8.720 -0.210 42.012 1.00 9.14 102 ASP A N 1
ATOM 863 C CA . ASP A 1 105 ? 9.344 -1.495 41.773 1.00 13.17 102 ASP A CA 1
ATOM 864 C C . ASP A 1 105 ? 10.865 -1.387 41.871 1.00 16.89 102 ASP A C 1
ATOM 865 O O . ASP A 1 105 ? 11.535 -2.351 42.245 1.00 14.34 102 ASP A O 1
ATOM 870 N N . ALA A 1 106 ? 11.410 -0.232 41.489 1.00 10.34 103 ALA A N 1
ATOM 871 C CA . ALA A 1 106 ? 12.848 0.024 41.646 1.00 13.58 103 ALA A CA 1
ATOM 872 C C . ALA A 1 106 ? 13.259 0.509 43.051 1.00 17.32 103 ALA A C 1
ATOM 873 O O . ALA A 1 106 ? 14.268 0.062 43.604 1.00 15.21 103 ALA A O 1
ATOM 875 N N . TYR A 1 107 ? 12.470 1.431 43.608 1.00 11.39 104 TYR A N 1
ATOM 876 C CA . TYR A 1 107 ? 12.817 2.125 44.860 1.00 10.40 104 TYR A CA 1
ATOM 877 C C . TYR A 1 107 ? 11.597 2.244 45.764 1.00 9.31 104 TYR A C 1
ATOM 878 O O . TYR A 1 107 ? 10.979 3.295 45.840 1.00 11.11 104 TYR A O 1
ATOM 887 N N . PRO A 1 108 ? 11.241 1.155 46.447 1.00 12.45 105 PRO A N 1
ATOM 888 C CA . PRO A 1 108 ? 9.994 1.187 47.217 1.00 9.74 105 PRO A CA 1
ATOM 889 C C . PRO A 1 108 ? 10.024 2.152 48.413 1.00 14.15 105 PRO A C 1
ATOM 890 O O . PRO A 1 108 ? 8.970 2.458 48.962 1.00 15.05 105 PRO A O 1
ATOM 894 N N . ASP A 1 109 ? 11.212 2.579 48.823 1.00 11.91 106 ASP A N 1
ATOM 895 C CA . ASP A 1 109 ? 11.340 3.514 49.947 1.00 13.15 106 ASP A CA 1
ATOM 896 C C . ASP A 1 109 ? 11.425 4.976 49.495 1.00 14.56 106 ASP A C 1
ATOM 897 O O . ASP A 1 109 ? 11.626 5.882 50.312 1.00 14.67 106 ASP A O 1
ATOM 902 N N . ALA A 1 110 ? 11.293 5.215 48.197 1.00 10.80 107 ALA A N 1
ATOM 903 C CA . ALA A 1 110 ? 11.423 6.587 47.685 1.00 13.14 107 ALA A CA 1
ATOM 904 C C . ALA A 1 110 ? 10.360 7.545 48.217 1.00 13.95 107 ALA A C 1
ATOM 905 O O . ALA A 1 110 ? 9.221 7.161 48.447 1.00 12.34 107 ALA A O 1
ATOM 907 N N . LYS A 1 111 ? 10.733 8.815 48.360 1.00 9.40 108 LYS A N 1
ATOM 908 C CA . LYS A 1 111 ? 9.767 9.851 48.726 1.00 9.52 108 LYS A CA 1
ATOM 909 C C . LYS A 1 111 ? 9.405 10.669 47.494 1.00 11.45 108 LYS A C 1
ATOM 910 O O . LYS A 1 111 ? 10.209 10.811 46.571 1.00 11.78 108 LYS A O 1
ATOM 916 N N . ILE A 1 112 ? 8.178 11.169 47.469 1.00 8.07 109 ILE A N 1
ATOM 917 C CA . ILE A 1 112 ? 7.637 11.804 46.279 1.00 7.81 109 ILE A CA 1
ATOM 918 C C . ILE A 1 112 ? 7.220 13.225 46.625 1.00 11.43 109 ILE A C 1
ATOM 919 O O . ILE A 1 112 ? 6.468 13.418 47.591 1.00 11.56 109 ILE A O 1
ATOM 924 N N . LEU A 1 113 ? 7.713 14.204 45.861 1.00 9.56 110 LEU A N 1
ATOM 925 C CA . LEU A 1 113 ? 7.256 15.594 45.982 1.00 8.31 110 LEU A CA 1
ATOM 926 C C . LEU A 1 113 ? 6.398 15.966 44.794 1.00 11.90 110 LEU A C 1
ATOM 927 O O . LEU A 1 113 ? 6.808 15.781 43.646 1.00 10.21 110 LEU A O 1
ATOM 932 N N . ILE A 1 114 ? 5.212 16.508 45.069 1.00 8.82 111 ILE A N 1
ATOM 933 C CA . ILE A 1 114 ? 4.287 16.921 44.014 1.00 8.41 111 ILE A CA 1
ATOM 934 C C . ILE A 1 114 ? 3.952 18.370 44.281 1.00 12.30 111 ILE A C 1
ATOM 935 O O . ILE A 1 114 ? 3.643 18.709 45.419 1.00 13.25 111 ILE A O 1
ATOM 948 N N . LEU A 1 116 ? 1.323 21.439 43.023 1.00 12.22 113 LEU A N 1
ATOM 949 C CA . LEU A 1 116 ? 0.125 21.669 42.222 1.00 8.26 113 LEU A CA 1
ATOM 950 C C . LEU A 1 116 ? -0.232 23.133 42.217 1.00 11.11 113 LEU A C 1
ATOM 951 O O . LEU A 1 116 ? -0.070 23.830 43.206 1.00 14.45 113 LEU A O 1
ATOM 956 N N . ARG A 1 117 ? -0.775 23.575 41.096 1.00 13.19 114 ARG A N 1
ATOM 957 C CA . ARG A 1 117 ? -1.180 24.952 40.944 1.00 14.09 114 ARG A CA 1
ATOM 958 C C . ARG A 1 117 ? -2.613 24.955 40.426 1.00 11.50 114 ARG A C 1
ATOM 959 O O . ARG A 1 117 ? -3.016 24.009 39.762 1.00 12.49 114 ARG A O 1
ATOM 967 N N . ASN A 1 118 ? -3.362 26.031 40.659 1.00 12.46 115 ASN A N 1
ATOM 968 C CA . ASN A 1 118 ? -4.728 26.097 40.133 1.00 13.43 115 ASN A CA 1
ATOM 969 C C . ASN A 1 118 ? -4.637 25.704 38.656 1.00 11.17 115 ASN A C 1
ATOM 970 O O . ASN A 1 118 ? -3.889 26.313 37.887 1.00 11.01 115 ASN A O 1
ATOM 975 N N . PRO A 1 119 ? -5.386 24.664 38.250 1.00 10.89 116 PRO A N 1
ATOM 976 C CA . PRO A 1 119 ? -5.181 24.122 36.897 1.00 9.86 116 PRO A CA 1
ATOM 977 C C . PRO A 1 119 ? -5.601 25.090 35.790 1.00 12.86 116 PRO A C 1
ATOM 978 O O . PRO A 1 119 ? -5.187 24.911 34.646 1.00 12.47 116 PRO A O 1
ATOM 982 N N . VAL A 1 120 ? -6.417 26.083 36.119 1.00 11.66 117 VAL A N 1
ATOM 983 C CA . VAL A 1 120 ? -6.745 27.120 35.144 1.00 11.53 117 VAL A CA 1
ATOM 984 C C . VAL A 1 120 ? -5.482 27.945 34.823 1.00 13.04 117 VAL A C 1
ATOM 985 O O . 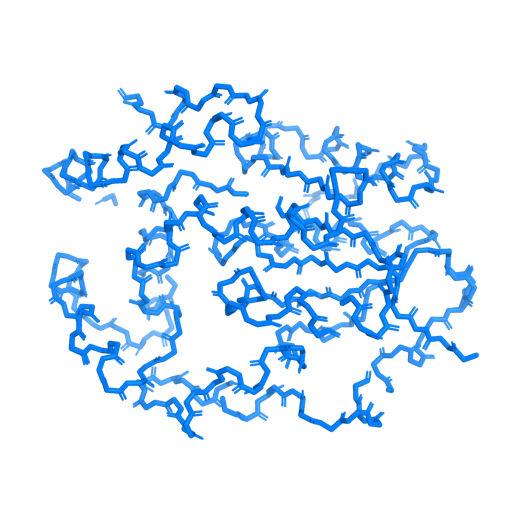VAL A 1 120 ? -5.152 28.184 33.657 1.00 13.41 117 VAL A O 1
ATOM 989 N N . ASP A 1 121 ? -4.782 28.377 35.875 1.00 13.09 118 ASP A N 1
ATOM 990 C CA . ASP A 1 121 ? -3.540 29.142 35.713 1.00 15.38 118 ASP A CA 1
ATOM 991 C C . ASP A 1 121 ? -2.443 28.292 35.100 1.00 15.22 118 ASP A C 1
ATOM 992 O O . ASP A 1 121 ? -1.621 28.787 34.327 1.00 13.37 118 ASP A O 1
ATOM 997 N N . ARG A 1 122 ? -2.406 27.020 35.474 1.00 11.23 119 ARG A N 1
ATOM 998 C CA . ARG A 1 122 ? -1.394 26.101 34.937 1.00 13.53 119 ARG A CA 1
ATOM 999 C C . ARG A 1 122 ? -1.546 25.978 33.421 1.00 14.94 119 ARG A C 1
ATOM 1000 O O . ARG A 1 122 ? -0.554 25.983 32.675 1.00 12.82 119 ARG A O 1
ATOM 1008 N N . ALA A 1 123 ? -2.788 25.849 32.961 1.00 12.41 120 ALA A N 1
ATOM 1009 C CA . ALA A 1 123 ? -3.037 25.734 31.522 1.00 13.68 120 ALA A CA 1
ATOM 1010 C C . ALA A 1 123 ? -2.515 26.973 30.804 1.00 16.25 120 ALA A C 1
ATOM 1011 O O . ALA A 1 123 ? -1.863 26.882 29.762 1.00 14.01 120 ALA A O 1
ATOM 1013 N N . PHE A 1 124 ? -2.805 28.145 31.356 1.00 13.78 121 PHE A N 1
ATOM 1014 C CA . PHE A 1 124 ? -2.384 29.376 30.694 1.00 17.11 121 PHE A CA 1
ATOM 1015 C C . PHE A 1 124 ? -0.860 29.494 30.700 1.00 16.85 121 PHE A C 1
ATOM 1016 O O . PHE A 1 124 ? -0.267 30.004 29.741 1.00 14.89 121 PHE A O 1
ATOM 1024 N N A SER A 1 125 ? -0.232 29.030 31.778 0.67 13.32 122 SER A N 1
ATOM 1025 N N B SER A 1 125 ? -0.224 29.025 31.772 0.33 14.03 122 SER A N 1
ATOM 1026 C CA A SER A 1 125 ? 1.224 29.033 31.855 0.67 14.28 122 SER A CA 1
ATOM 1027 C CA B SER A 1 125 ? 1.237 29.030 31.843 0.33 14.81 122 SER A CA 1
ATOM 1028 C C A SER A 1 125 ? 1.857 28.150 30.773 0.67 15.67 122 SER A C 1
ATOM 1029 C C B SER A 1 125 ? 1.862 28.147 30.767 0.33 15.23 122 SER A C 1
ATOM 1030 O O A SER A 1 125 ? 2.874 28.515 30.173 0.67 16.79 122 SER A O 1
ATOM 1031 O O B SER A 1 125 ? 2.874 28.510 30.164 0.33 16.40 122 SER A O 1
ATOM 1036 N N . ALA A 1 126 ? 1.268 26.982 30.535 1.00 11.39 123 ALA A N 1
ATOM 1037 C CA . ALA A 1 126 ? 1.758 26.093 29.481 1.00 12.11 123 ALA A CA 1
ATOM 1038 C C . ALA A 1 126 ? 1.614 26.772 28.120 1.00 15.07 123 ALA A C 1
ATOM 1039 O O . ALA A 1 126 ? 2.524 26.724 27.292 1.00 13.29 123 ALA A O 1
ATOM 1041 N N . TYR A 1 127 ? 0.471 27.417 27.908 1.00 13.94 124 TYR A N 1
ATOM 1042 C CA . TYR A 1 127 ? 0.231 28.159 26.674 1.00 11.43 124 TYR A CA 1
ATOM 1043 C C . TYR A 1 127 ? 1.306 29.232 26.467 1.00 16.12 124 TYR A C 1
ATOM 1044 O O . TYR A 1 127 ? 1.918 29.313 25.396 1.00 16.71 124 TYR A O 1
ATOM 1069 N N . HIS A 1 129 ? 4.221 29.426 27.660 1.00 15.97 126 HIS A N 1
ATOM 1070 C CA . HIS A 1 129 ? 5.507 28.758 27.423 1.00 18.47 126 HIS A CA 1
ATOM 1071 C C . HIS A 1 129 ? 5.631 28.381 25.946 1.00 18.97 126 HIS A C 1
ATOM 1072 O O . HIS A 1 129 ? 6.652 28.664 25.309 1.00 19.06 126 HIS A O 1
ATOM 1079 N N . LEU A 1 130 ? 4.583 27.758 25.404 1.00 15.61 127 LEU A N 1
ATOM 1080 C CA . LEU A 1 130 ? 4.567 27.355 23.997 1.00 14.98 127 LEU A CA 1
ATOM 1081 C C . LEU A 1 130 ? 4.651 28.554 23.058 1.00 18.33 127 LEU A C 1
ATOM 1082 O O . LEU A 1 130 ? 5.315 28.486 22.022 1.00 18.71 127 LEU A O 1
ATOM 1087 N N . VAL A 1 131 ? 3.994 29.656 23.422 1.00 15.10 128 VAL A N 1
ATOM 1088 C CA . VAL A 1 131 ? 4.061 30.870 22.607 1.00 16.50 128 VAL A CA 1
ATOM 1089 C C . VAL A 1 131 ? 5.455 31.491 22.658 1.00 22.03 128 VAL A C 1
ATOM 1090 O O . VAL A 1 131 ? 6.006 31.899 21.632 1.00 19.16 128 VAL A O 1
ATOM 1094 N N . ARG A 1 132 ? 6.030 31.566 23.851 1.00 20.02 129 ARG A N 1
ATOM 1095 C CA . ARG A 1 132 ? 7.345 32.194 24.012 1.00 22.78 129 ARG A CA 1
ATOM 1096 C C . ARG A 1 132 ? 8.403 31.459 23.203 1.00 25.70 129 ARG A C 1
ATOM 1097 O O . ARG A 1 132 ? 9.330 32.065 22.662 1.00 27.51 129 ARG A O 1
ATOM 1105 N N . ASP A 1 133 ? 8.241 30.148 23.099 1.00 19.99 130 ASP A N 1
ATOM 1106 C CA . ASP A 1 133 ? 9.189 29.311 22.385 1.00 24.60 130 ASP A CA 1
ATOM 1107 C C . ASP A 1 133 ? 8.874 29.179 20.890 1.00 25.99 130 ASP A C 1
ATOM 1108 O O . ASP A 1 133 ? 9.528 28.416 20.176 1.00 27.20 130 ASP A O 1
ATOM 1113 N N . GLU A 1 134 ? 7.862 29.922 20.449 1.00 21.62 131 GLU A N 1
ATOM 1114 C CA . GLU A 1 134 ? 7.466 30.007 19.042 1.00 24.49 131 GLU A CA 1
ATOM 1115 C C . GLU A 1 134 ? 6.950 28.674 18.498 1.00 28.55 131 GLU A C 1
ATOM 1116 O O . GLU A 1 134 ? 7.027 28.396 17.306 1.00 28.00 131 GLU A O 1
ATOM 1122 N N . ARG A 1 135 ? 6.452 27.835 19.398 1.00 17.56 132 ARG A N 1
ATOM 1123 C CA . ARG A 1 135 ? 5.781 26.597 19.016 1.00 17.91 132 ARG A CA 1
ATOM 1124 C C . ARG A 1 135 ? 4.299 26.781 18.676 1.00 22.55 132 ARG A C 1
ATOM 1125 O O . ARG A 1 135 ? 3.760 26.105 17.801 1.00 21.47 132 ARG A O 1
ATOM 1133 N N . GLU A 1 136 ? 3.646 27.671 19.417 1.00 19.74 133 GLU A N 1
ATOM 1134 C CA . GLU A 1 136 ? 2.221 27.963 19.231 1.00 21.53 133 GLU A CA 1
ATOM 1135 C C . GLU A 1 136 ? 2.034 29.401 18.759 1.00 26.10 133 GLU A C 1
ATOM 1136 O O . GLU A 1 136 ? 2.558 30.326 19.385 1.00 24.95 133 GLU A O 1
ATOM 1142 N N . THR A 1 137 ? 1.415 29.592 17.595 1.00 20.92 134 THR A N 1
ATOM 1143 C CA . THR A 1 137 ? 1.046 30.936 17.162 1.00 24.34 134 THR A CA 1
ATOM 1144 C C . THR A 1 137 ? -0.432 31.313 17.336 1.00 25.63 134 THR A C 1
ATOM 1145 O O . THR A 1 137 ? -0.807 32.462 17.124 1.00 27.10 134 THR A O 1
ATOM 1149 N N . LEU A 1 138 ? -1.254 30.343 17.716 1.00 20.97 135 LEU A N 1
ATOM 1150 C CA . LEU A 1 138 ? -2.699 30.553 17.877 1.00 20.71 135 LEU A CA 1
ATOM 1151 C C . LEU A 1 138 ? -3.024 31.270 19.180 1.00 20.03 135 LEU A C 1
ATOM 1152 O O . LEU A 1 138 ? -2.211 31.295 20.099 1.00 21.20 135 LEU A O 1
ATOM 1157 N N . SER A 1 139 ? -4.225 31.833 19.257 1.00 20.40 136 SER A N 1
ATOM 1158 C CA . SER A 1 139 ? -4.731 32.353 20.518 1.00 20.88 136 SER A CA 1
ATOM 1159 C C . SER A 1 139 ? -4.923 31.199 21.502 1.00 20.02 136 SER A C 1
ATOM 1160 O O . SER A 1 139 ? -4.989 30.034 21.109 1.00 17.47 136 SER A O 1
ATOM 1163 N N . PHE A 1 140 ? -4.970 31.520 22.788 1.00 15.05 137 PHE A N 1
ATOM 1164 C CA . PHE A 1 140 ? -5.197 30.495 23.804 1.00 15.28 137 PHE A CA 1
ATOM 1165 C C . PHE A 1 140 ? -6.543 29.827 23.542 1.00 14.76 137 PHE A C 1
ATOM 1166 O O . PHE A 1 140 ? -6.689 28.613 23.691 1.00 15.52 137 PHE A O 1
ATOM 1174 N N . ARG A 1 141 ? -7.534 30.619 23.135 1.00 17.05 138 ARG A N 1
ATOM 1175 C CA . ARG A 1 141 ? -8.863 30.066 22.885 1.00 16.55 138 ARG A CA 1
ATOM 1176 C C . ARG A 1 141 ? -8.813 28.968 21.817 1.00 18.93 138 ARG A C 1
ATOM 1177 O O . ARG A 1 141 ? -9.399 27.889 21.988 1.00 16.11 138 ARG A O 1
ATOM 1185 N N A GLU A 1 142 ? -8.119 29.257 20.720 0.57 16.28 139 GLU A N 1
ATOM 1186 N N B GLU A 1 142 ? -8.123 29.245 20.716 0.43 16.28 139 GLU A N 1
ATOM 1187 C CA A GLU A 1 142 ? -7.942 28.298 19.629 0.57 19.57 139 GLU A CA 1
ATOM 1188 C CA B GLU A 1 142 ? -7.984 28.262 19.642 0.43 19.30 139 GLU A CA 1
ATOM 1189 C C A GLU A 1 142 ? -7.075 27.118 20.041 0.57 19.01 139 GLU A C 1
ATOM 1190 C C B GLU A 1 142 ? -7.056 27.110 20.018 0.43 18.82 139 GLU A C 1
ATOM 1191 O O A GLU A 1 142 ? -7.325 25.981 19.644 0.57 19.39 139 GLU A O 1
ATOM 1192 O O B GLU A 1 142 ? -7.257 25.979 19.578 0.43 18.96 139 GLU A O 1
ATOM 1203 N N . SER A 1 143 ? -6.043 27.400 20.827 1.00 15.15 140 SER A N 1
ATOM 1204 C CA . SER A 1 143 ? -5.108 26.360 21.281 1.00 14.35 140 SER A CA 1
ATOM 1205 C C . SER A 1 143 ? -5.837 25.349 22.180 1.00 16.95 140 SER A C 1
ATOM 1206 O O . SER A 1 143 ? -5.628 24.138 22.073 1.00 17.70 140 SER A O 1
ATOM 1209 N N . LEU A 1 144 ? -6.713 25.849 23.049 1.00 15.78 141 LEU A N 1
ATOM 1210 C CA . LEU A 1 144 ? -7.516 24.982 23.907 1.00 15.14 141 LEU A CA 1
ATOM 1211 C C . LEU A 1 144 ? -8.376 24.044 23.074 1.00 18.98 141 LEU A C 1
ATOM 1212 O O . LEU A 1 144 ? -8.530 22.862 23.399 1.00 18.17 141 LEU A O 1
ATOM 1217 N N . ALA A 1 145 ? -8.960 24.587 22.012 1.00 16.66 142 ALA A N 1
ATOM 1218 C CA . ALA A 1 145 ? -9.900 23.838 21.193 1.00 15.89 142 ALA A CA 1
ATOM 1219 C C . ALA A 1 145 ? -9.222 22.702 20.429 1.00 16.51 142 ALA A C 1
ATOM 1220 O O . ALA A 1 145 ? -9.885 21.748 20.009 1.00 21.83 142 ALA A O 1
ATOM 1222 N N . LYS A 1 146 ? -7.908 22.803 20.243 1.00 17.27 143 LYS A N 1
ATOM 1223 C CA . LYS A 1 146 ? -7.162 21.767 19.534 1.00 18.21 143 LYS A CA 1
ATOM 1224 C C . LYS A 1 146 ? -6.676 20.616 20.415 1.00 18.96 143 LYS A C 1
ATOM 1225 O O . LYS A 1 146 ? -6.051 19.680 19.910 1.00 18.77 143 LYS A O 1
ATOM 1231 N N . GLU A 1 147 ? -6.936 20.672 21.717 1.00 17.34 144 GLU A N 1
ATOM 1232 C CA . GLU A 1 147 ? -6.309 19.688 22.606 1.00 17.91 144 GLU A CA 1
ATOM 1233 C C . GLU A 1 147 ? -6.641 18.233 22.252 1.00 15.90 144 GLU A C 1
ATOM 1234 O O . GLU A 1 147 ? -5.743 17.390 22.174 1.00 18.41 144 GLU A O 1
ATOM 1240 N N A GLU A 1 148 ? -7.921 17.945 22.030 0.50 19.47 145 GLU A N 1
ATOM 1241 N N B GLU A 1 148 ? -7.923 17.944 22.057 0.50 19.43 145 GLU A N 1
ATOM 1242 C CA A GLU A 1 148 ? -8.337 16.584 21.703 0.50 20.63 145 GLU A CA 1
ATOM 1243 C CA B GLU A 1 148 ? -8.356 16.583 21.757 0.50 20.18 145 GLU A CA 1
ATOM 1244 C C A GLU A 1 148 ? -7.605 16.038 20.475 0.50 21.79 145 GLU A C 1
ATOM 1245 C C B GLU A 1 148 ? -7.646 16.003 20.531 0.50 21.89 145 GLU A C 1
ATOM 1246 O O A GLU A 1 148 ? -7.125 14.905 20.486 0.50 21.05 145 GLU A O 1
ATOM 1247 O O B GLU A 1 148 ? -7.170 14.868 20.564 0.50 21.61 145 GLU A O 1
ATOM 1258 N N A GLU A 1 149 ? -7.519 16.843 19.420 0.50 19.09 146 GLU A N 1
ATOM 1259 N N B GLU A 1 149 ? -7.566 16.779 19.456 0.50 18.66 146 GLU A N 1
ATOM 1260 C CA A GLU A 1 149 ? -6.858 16.396 18.194 0.50 20.76 146 GLU A CA 1
ATOM 1261 C CA B GLU A 1 149 ? -6.864 16.318 18.259 0.50 20.27 146 GLU A CA 1
ATOM 1262 C C A GLU A 1 149 ? -5.347 16.238 18.370 0.50 17.74 146 GLU A C 1
ATOM 1263 C C B GLU A 1 149 ? -5.370 16.119 18.514 0.50 18.25 146 GLU A C 1
ATOM 1264 O O A GLU A 1 149 ? -4.726 15.397 17.725 0.50 18.66 146 GLU A O 1
ATOM 1265 O O B GLU A 1 149 ? -4.780 15.145 18.054 0.50 18.63 146 GLU A O 1
ATOM 1276 N N . ARG A 1 150 ? -4.760 17.043 19.252 1.00 15.73 147 ARG A N 1
ATOM 1277 C CA . ARG A 1 150 ? -3.335 16.950 19.538 1.00 18.36 147 ARG A CA 1
ATOM 1278 C C . ARG A 1 150 ? -3.013 15.734 20.391 1.00 16.89 147 ARG A C 1
ATOM 1279 O O . ARG A 1 150 ? -1.953 15.120 20.243 1.00 17.85 147 ARG A O 1
ATOM 1287 N N . ILE A 1 151 ? -3.930 15.365 21.275 1.00 15.98 148 ILE A N 1
ATOM 1288 C CA . ILE A 1 151 ? -3.745 14.122 22.015 1.00 15.52 148 ILE A CA 1
ATOM 1289 C C . ILE A 1 151 ? -3.790 12.939 21.043 1.00 18.79 148 ILE A C 1
ATOM 1290 O O . ILE A 1 151 ? -2.941 12.042 21.106 1.00 18.18 148 ILE A O 1
ATOM 1295 N N . ARG A 1 152 ? -4.760 12.942 20.128 1.00 18.74 149 ARG A N 1
ATOM 1296 C CA . ARG A 1 152 ? -4.837 11.876 19.130 1.00 20.62 149 ARG A CA 1
ATOM 1297 C C . ARG A 1 152 ? -3.588 11.805 18.254 1.00 22.93 149 ARG A C 1
ATOM 1298 O O . ARG A 1 152 ? -3.177 10.716 17.843 1.00 21.58 149 ARG A O 1
ATOM 1306 N N . GLN A 1 153 ? -2.994 12.962 17.960 1.00 17.91 150 GLN A N 1
ATOM 1307 C CA . GLN A 1 153 ? -1.836 13.028 17.065 1.00 19.17 150 GLN A CA 1
ATOM 1308 C C . GLN A 1 153 ? -0.500 12.815 17.788 1.00 19.24 150 GLN A C 1
ATOM 1309 O O . GLN A 1 153 ? 0.558 12.829 17.162 1.00 21.40 150 GLN A O 1
ATOM 1315 N N . HIS A 1 154 ? -0.574 12.588 19.093 1.00 16.83 151 HIS A N 1
ATOM 1316 C CA . HIS A 1 154 ? 0.604 12.338 19.933 1.00 16.38 151 HIS A CA 1
ATOM 1317 C C . HIS A 1 154 ? 1.560 13.526 20.059 1.00 17.47 151 HIS A C 1
ATOM 1318 O O . HIS A 1 154 ? 2.780 13.360 20.030 1.00 15.36 151 HIS A O 1
ATOM 1325 N N . TYR A 1 155 ? 1.008 14.716 20.247 1.00 15.03 152 TYR A N 1
ATOM 1326 C CA . TYR A 1 155 ? 1.820 15.843 20.688 1.00 14.37 152 TYR A CA 1
ATOM 1327 C C . TYR A 1 155 ? 2.306 15.549 22.101 1.00 11.89 152 TYR A C 1
ATOM 1328 O O . TYR A 1 155 ? 1.733 14.721 22.804 1.00 14.57 152 TYR A O 1
ATOM 1337 N N . GLU A 1 156 ? 3.364 16.229 22.528 1.00 12.06 153 GLU A N 1
ATOM 1338 C CA . GLU A 1 156 ? 3.804 16.064 23.914 1.00 12.85 153 GLU A CA 1
ATOM 1339 C C . GLU A 1 156 ? 2.819 16.704 24.906 1.00 11.84 153 GLU A C 1
ATOM 1340 O O . GLU A 1 156 ? 1.990 17.547 24.533 1.00 11.45 153 GLU A O 1
ATOM 1346 N N . PRO A 1 157 ? 2.868 16.269 26.173 1.00 12.32 154 PRO A N 1
ATOM 1347 C CA . PRO A 1 157 ? 1.830 16.669 27.137 1.00 14.08 154 PRO A CA 1
ATOM 1348 C C . PRO A 1 157 ? 1.841 18.146 27.516 1.00 11.19 154 PRO A C 1
ATOM 1349 O O . PRO A 1 157 ? 0.864 18.592 28.113 1.00 13.05 154 PRO A O 1
ATOM 1353 N N . LEU A 1 158 ? 2.897 18.895 27.202 1.00 12.49 155 LEU A N 1
ATOM 1354 C CA . LEU A 1 158 ? 2.848 20.340 27.460 1.00 13.31 155 LEU A CA 1
ATOM 1355 C C . LEU A 1 158 ? 1.631 20.952 26.771 1.00 15.56 155 LEU A C 1
ATOM 1356 O O . LEU A 1 158 ? 1.054 21.933 27.250 1.00 14.14 155 LEU A O 1
ATOM 1361 N N . TRP A 1 159 ? 1.236 20.357 25.650 1.00 13.14 156 TRP A N 1
ATOM 1362 C CA . TRP A 1 159 ? 0.080 20.841 24.912 1.00 14.72 156 TRP A CA 1
ATOM 1363 C C . TRP A 1 159 ? -1.255 20.434 25.541 1.00 14.14 156 TRP A C 1
ATOM 1364 O O . TRP A 1 159 ? -2.305 20.924 25.099 1.00 15.09 156 TRP A O 1
ATOM 1375 N N . TYR A 1 160 ? -1.271 19.562 26.555 1.00 11.37 157 TYR A N 1
ATOM 1376 C CA . TYR 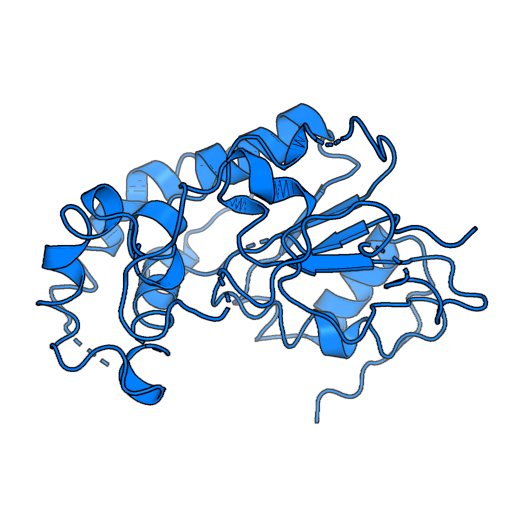A 1 160 ? -2.596 19.090 26.929 1.00 13.05 157 TYR A CA 1
ATOM 1377 C C . TYR A 1 160 ? -3.005 19.934 28.122 1.00 14.61 157 TYR A C 1
ATOM 1378 O O . TYR A 1 160 ? -2.845 19.539 29.285 1.00 13.79 157 TYR A O 1
ATOM 1387 N N . TYR A 1 161 ? -3.767 20.973 27.834 1.00 15.07 158 TYR A N 1
ATOM 1388 C CA . TYR A 1 161 ? -4.036 21.991 28.830 1.00 13.91 158 TYR A CA 1
ATOM 1389 C C . TYR A 1 161 ? -4.920 21.412 29.905 1.00 12.96 158 TYR A C 1
ATOM 1390 O O . TYR A 1 161 ? -4.669 21.595 31.096 1.00 15.87 158 TYR A O 1
ATOM 1399 N N . ARG A 1 162 ? -5.972 20.737 29.468 1.00 12.08 159 ARG A N 1
ATOM 1400 C CA . ARG A 1 162 ? -6.929 20.133 30.394 1.00 15.44 159 ARG A CA 1
ATOM 1401 C C . ARG A 1 162 ? -6.414 18.826 31.004 1.00 18.56 159 ARG A C 1
ATOM 1402 O O . ARG A 1 162 ? -6.487 18.638 32.220 1.00 15.54 159 ARG A O 1
ATOM 1410 N N . ALA A 1 163 ? -5.888 17.924 30.173 1.00 12.27 160 ALA A N 1
ATOM 1411 C CA . ALA A 1 163 ? -5.595 16.579 30.668 1.00 14.25 160 ALA A CA 1
ATOM 1412 C C . ALA A 1 163 ? -4.564 16.616 31.795 1.00 12.53 160 ALA A C 1
ATOM 1413 O O . ALA A 1 163 ? -4.674 15.891 32.793 1.00 13.72 160 ALA A O 1
ATOM 1415 N N . VAL A 1 164 ? -3.558 17.465 31.640 1.00 12.31 161 VAL A N 1
ATOM 1416 C CA . VAL A 1 164 ? -2.474 17.520 32.621 1.00 11.19 161 VAL A CA 1
ATOM 1417 C C . VAL A 1 164 ? -2.928 18.156 33.943 1.00 15.40 161 VAL A C 1
ATOM 1418 O O . VAL A 1 164 ? -2.363 17.887 35.006 1.00 14.45 161 VAL A O 1
ATOM 1422 N N . GLY A 1 165 ? -3.963 18.977 33.873 1.00 10.91 162 GLY A N 1
ATOM 1423 C CA . GLY A 1 165 ? -4.499 19.634 35.055 1.00 9.92 162 GLY A CA 1
ATOM 1424 C C . GLY A 1 165 ? -5.543 18.819 35.811 1.00 10.92 162 GLY A C 1
ATOM 1425 O O . GLY A 1 165 ? -6.003 19.268 36.874 1.00 11.71 162 GLY A O 1
ATOM 1426 N N . LEU A 1 166 ? -5.919 17.630 35.332 1.00 11.45 163 LEU A N 1
ATOM 1427 C CA . LEU A 1 166 ? -6.884 16.921 36.163 1.00 11.51 163 LEU A CA 1
ATOM 1428 C C . LEU A 1 166 ? -6.043 16.060 37.093 1.00 13.83 163 LEU A C 1
ATOM 1429 O O . LEU A 1 166 ? -5.864 14.850 36.898 1.00 11.98 163 LEU A O 1
ATOM 1434 N N . TYR A 1 167 ? -5.791 16.624 38.266 1.00 12.36 164 TYR A N 1
ATOM 1435 C CA . TYR A 1 167 ? -4.758 16.084 39.140 1.00 11.01 164 TYR A CA 1
ATOM 1436 C C . TYR A 1 167 ? -5.238 14.901 39.952 1.00 9.72 164 TYR A C 1
ATOM 1437 O O . TYR A 1 167 ? -4.425 14.095 40.396 1.00 10.68 164 TYR A O 1
ATOM 1446 N N . ALA A 1 168 ? -6.541 14.839 40.214 1.00 9.86 165 ALA A N 1
ATOM 1447 C CA . ALA A 1 168 ? -7.013 13.951 41.275 1.00 11.18 165 ALA A CA 1
ATOM 1448 C C . ALA A 1 168 ? -6.574 12.510 41.032 1.00 14.08 165 ALA A C 1
ATOM 1449 O O . ALA A 1 168 ? -6.001 11.863 41.916 1.00 12.22 165 ALA A O 1
ATOM 1451 N N . ALA A 1 169 ? -6.846 11.993 39.844 1.00 11.24 166 ALA A N 1
ATOM 1452 C CA . ALA A 1 169 ? -6.490 10.591 39.587 1.00 11.65 166 ALA A CA 1
ATOM 1453 C C . ALA A 1 169 ? -4.977 10.377 39.566 1.00 11.62 166 ALA A C 1
ATOM 1454 O O . ALA A 1 169 ? -4.489 9.295 39.912 1.00 10.23 166 ALA A O 1
ATOM 1456 N N . GLN A 1 170 ? -4.239 11.393 39.126 1.00 11.00 167 GLN A N 1
ATOM 1457 C CA . GLN A 1 170 ? -2.783 11.295 39.042 1.00 7.51 167 GLN A CA 1
ATOM 1458 C C . GLN A 1 170 ? -2.187 11.223 40.436 1.00 10.05 167 GLN A C 1
ATOM 1459 O O . GLN A 1 170 ? -1.303 10.413 40.708 1.00 10.54 167 GLN A O 1
ATOM 1465 N N . VAL A 1 171 ? -2.657 12.100 41.315 1.00 7.66 168 VAL A N 1
ATOM 1466 C CA . VAL A 1 171 ? -2.183 12.090 42.699 1.00 7.92 168 VAL A CA 1
ATOM 1467 C C . VAL A 1 171 ? -2.624 10.804 43.414 1.00 8.23 168 VAL A C 1
ATOM 1468 O O . VAL A 1 171 ? -1.832 10.186 44.162 1.00 10.23 168 VAL A O 1
ATOM 1472 N N . LYS A 1 172 ? -3.861 10.372 43.169 1.00 8.33 169 LYS A N 1
ATOM 1473 C CA . LYS A 1 172 ? -4.330 9.134 43.805 1.00 9.15 169 LYS A CA 1
ATOM 1474 C C . LYS A 1 172 ? -3.403 7.965 43.477 1.00 10.56 169 LYS A C 1
ATOM 1475 O O . LYS A 1 172 ? -3.109 7.134 44.330 1.00 10.24 169 LYS A O 1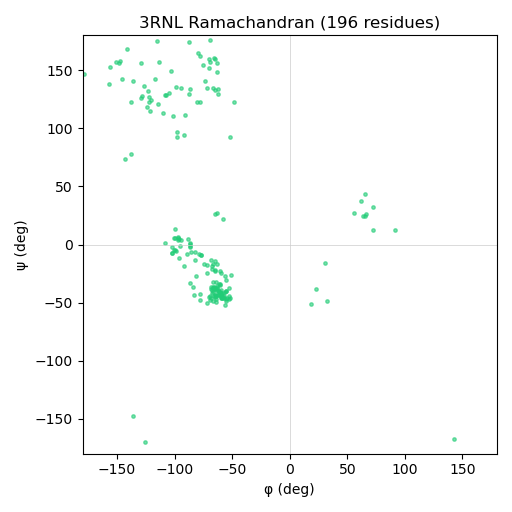
ATOM 1481 N N . ARG A 1 173 ? -2.954 7.885 42.231 1.00 9.70 170 ARG A N 1
ATOM 1482 C CA . ARG A 1 173 ? -2.074 6.772 41.847 1.00 8.40 170 ARG A CA 1
ATOM 1483 C C . ARG A 1 173 ? -0.795 6.767 42.697 1.00 12.14 170 ARG A C 1
ATOM 1484 O O . ARG A 1 173 ? -0.350 5.713 43.147 1.00 9.73 170 ARG A O 1
ATOM 1492 N N . TYR A 1 174 ? -0.201 7.940 42.930 1.00 8.71 171 TYR A N 1
ATOM 1493 C CA . TYR A 1 174 ? 0.988 8.007 43.793 1.00 9.07 171 TYR A CA 1
ATOM 1494 C C . TYR A 1 174 ? 0.675 7.680 45.245 1.00 10.22 171 TYR A C 1
ATOM 1495 O O . TYR A 1 174 ? 1.458 6.983 45.910 1.00 9.10 171 TYR A O 1
ATOM 1504 N N . LEU A 1 175 ? -0.442 8.190 45.756 1.00 8.11 172 LEU A N 1
ATOM 1505 C CA . LEU A 1 175 ? -0.816 7.863 47.140 1.00 10.58 172 LEU A CA 1
ATOM 1506 C C . LEU A 1 175 ? -1.089 6.375 47.293 1.00 11.10 172 LEU A C 1
ATOM 1507 O O . LEU A 1 175 ? -0.733 5.767 48.324 1.00 11.77 172 LEU A O 1
ATOM 1512 N N . ASP A 1 176 ? -1.735 5.779 46.294 1.00 9.99 173 ASP A N 1
ATOM 1513 C CA . ASP A 1 176 ? -1.997 4.342 46.360 1.00 11.01 173 ASP A CA 1
ATOM 1514 C C . ASP A 1 176 ? -0.687 3.556 46.351 1.00 11.90 173 ASP A C 1
ATOM 1515 O O . ASP A 1 176 ? -0.489 2.630 47.128 1.00 10.30 173 ASP A O 1
ATOM 1520 N N . VAL A 1 177 ? 0.210 3.896 45.448 1.00 8.53 174 VAL A N 1
ATOM 1521 C CA . VAL A 1 177 ? 1.434 3.091 45.306 1.00 8.57 174 VAL A CA 1
ATOM 1522 C C . VAL A 1 177 ? 2.411 3.286 46.478 1.00 10.74 174 VAL A C 1
ATOM 1523 O O . VAL A 1 177 ? 2.943 2.306 47.041 1.00 9.00 174 VAL A O 1
ATOM 1527 N N . PHE A 1 178 ? 2.702 4.547 46.796 1.00 10.23 175 PHE A N 1
ATOM 1528 C CA . PHE A 1 178 ? 3.705 4.842 47.816 1.00 9.86 175 PHE A CA 1
ATOM 1529 C C . PHE A 1 178 ? 3.188 4.994 49.238 1.00 14.83 175 PHE A C 1
ATOM 1530 O O . PHE A 1 178 ? 3.944 4.796 50.189 1.00 13.16 175 PHE A O 1
ATOM 1538 N N . GLY A 1 179 ? 1.892 5.228 49.394 1.00 13.32 176 GLY A N 1
ATOM 1539 C CA . GLY A 1 179 ? 1.344 5.500 50.716 1.00 15.83 176 GLY A CA 1
ATOM 1540 C C . GLY A 1 179 ? 1.527 6.953 51.125 1.00 15.49 176 GLY A C 1
ATOM 1541 O O . GLY A 1 179 ? 2.446 7.627 50.678 1.00 13.00 176 GLY A O 1
ATOM 1542 N N A ARG A 1 180 ? 0.661 7.440 52.006 0.65 15.70 177 ARG A N 1
ATOM 1543 N N B ARG A 1 180 ? 0.651 7.422 52.008 0.35 15.57 177 ARG A N 1
ATOM 1544 C CA A ARG A 1 180 ? 0.706 8.845 52.410 0.65 13.47 177 ARG A CA 1
ATOM 1545 C CA B ARG A 1 180 ? 0.680 8.808 52.460 0.35 15.83 177 ARG A CA 1
ATOM 1546 C C A ARG A 1 180 ? 2.006 9.225 53.131 0.65 14.65 177 ARG A C 1
ATOM 1547 C C B ARG A 1 180 ? 2.017 9.198 53.085 0.35 15.27 177 ARG A C 1
ATOM 1548 O O A ARG A 1 180 ? 2.453 10.368 53.059 0.65 18.02 177 ARG A O 1
ATOM 1549 O O B ARG A 1 180 ? 2.496 10.317 52.905 0.35 17.19 177 ARG A O 1
ATOM 1564 N N . GLU A 1 181 ? 2.618 8.267 53.817 1.00 14.81 178 GLU A N 1
ATOM 1565 C CA . GLU A 1 181 ? 3.884 8.532 54.501 1.00 15.28 178 GLU A CA 1
ATOM 1566 C C . GLU A 1 181 ? 4.995 9.006 53.544 1.00 16.94 178 GLU A C 1
ATOM 1567 O O . GLU A 1 181 ? 5.905 9.755 53.929 1.00 15.05 178 GLU A O 1
ATOM 1573 N N . GLN A 1 182 ? 4.957 8.505 52.312 1.00 11.62 179 GLN A N 1
ATOM 1574 C CA . GLN A 1 182 ? 6.006 8.768 51.331 1.00 9.34 179 GLN A CA 1
ATOM 1575 C C . GLN A 1 182 ? 5.723 9.855 50.288 1.00 11.17 179 GLN A C 1
ATOM 1576 O O . GLN A 1 182 ? 6.465 9.980 49.304 1.00 11.27 179 GLN A O 1
ATOM 1582 N N . VAL A 1 183 ? 4.600 10.552 50.436 1.00 8.71 180 VAL A N 1
ATOM 1583 C CA . VAL A 1 183 ? 4.212 11.563 49.451 1.00 9.91 180 VAL A CA 1
ATOM 1584 C C . VAL A 1 183 ? 3.936 12.895 50.144 1.00 10.79 180 VAL A C 1
ATOM 1585 O O . VAL A 1 183 ? 3.296 12.933 51.196 1.00 15.06 180 VAL A O 1
ATOM 1589 N N . LYS A 1 184 ? 4.429 13.987 49.564 1.00 9.61 181 LYS A N 1
ATOM 1590 C CA . LYS A 1 184 ? 4.122 15.315 50.086 1.00 10.46 181 LYS A CA 1
ATOM 1591 C C . LYS A 1 184 ? 3.623 16.171 48.943 1.00 8.90 181 LYS A C 1
ATOM 1592 O O . LYS A 1 1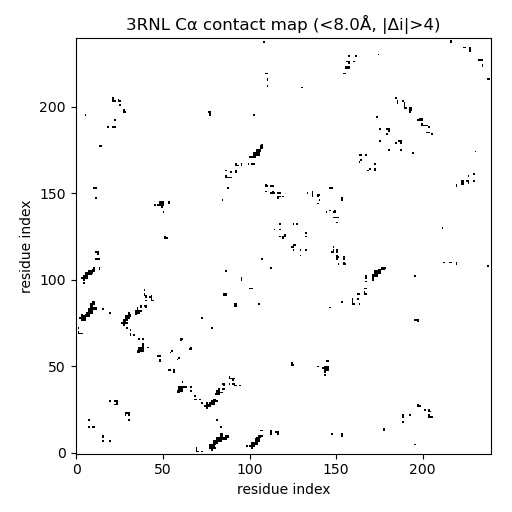84 ? 4.274 16.252 47.902 1.00 10.13 181 LYS A O 1
ATOM 1598 N N . VAL A 1 185 ? 2.460 16.790 49.133 1.00 10.29 182 VAL A N 1
ATOM 1599 C CA . VAL A 1 185 ? 1.877 17.636 48.086 1.00 10.55 182 VAL A CA 1
ATOM 1600 C C . VAL A 1 185 ? 2.002 19.077 48.531 1.00 15.07 182 VAL A C 1
ATOM 1601 O O . VAL A 1 185 ? 1.628 19.400 49.654 1.00 15.59 182 VAL A O 1
ATOM 1605 N N . ILE A 1 186 ? 2.542 19.928 47.664 1.00 11.94 183 ILE A N 1
ATOM 1606 C CA . ILE A 1 186 ? 2.730 21.348 47.965 1.00 14.82 183 ILE A CA 1
ATOM 1607 C C . ILE A 1 186 ? 1.887 22.161 47.008 1.00 14.83 183 ILE A C 1
ATOM 1608 O O . ILE A 1 186 ? 1.749 21.793 45.847 1.00 13.87 183 ILE A O 1
ATOM 1613 N N . LEU A 1 187 ? 1.303 23.252 47.496 1.00 13.92 184 LEU A N 1
ATOM 1614 C CA . LEU A 1 187 ? 0.565 24.159 46.610 1.00 17.38 184 LEU A CA 1
ATOM 1615 C C . LEU A 1 187 ? 1.452 25.305 46.131 1.00 19.16 184 LEU A C 1
ATOM 1616 O O . LEU A 1 187 ? 2.182 25.922 46.906 1.00 18.30 184 LEU A O 1
ATOM 1621 N N . PHE A 1 188 ? 1.379 25.591 44.840 1.00 17.26 185 PHE A N 1
ATOM 1622 C CA . PHE A 1 188 ? 2.196 26.639 44.242 1.00 16.05 185 PHE A CA 1
ATOM 1623 C C . PHE A 1 188 ? 2.010 27.980 44.956 1.00 18.59 185 PHE A C 1
ATOM 1624 O O . PHE A 1 188 ? 2.963 28.739 45.177 1.00 20.89 185 PHE A O 1
ATOM 1632 N N . GLU A 1 189 ? 0.775 28.266 45.324 1.00 19.44 186 GLU A N 1
ATOM 1633 C CA . GLU A 1 189 ? 0.448 29.540 45.947 1.00 25.77 186 GLU A CA 1
ATOM 1634 C C . GLU A 1 189 ? 1.159 29.726 47.319 1.00 28.49 186 GLU A C 1
ATOM 1635 O O . GLU A 1 189 ? 1.616 30.831 47.662 1.00 23.66 186 GLU A O 1
ATOM 1641 N N A GLU A 1 190 ? 1.267 28.646 48.085 0.47 24.61 187 GLU A N 1
ATOM 1642 N N B GLU A 1 190 ? 1.263 28.649 48.088 0.53 24.39 187 GLU A N 1
ATOM 1643 C CA A GLU A 1 190 ? 1.996 28.689 49.354 0.47 25.69 187 GLU A CA 1
ATOM 1644 C CA B GLU A 1 190 ? 2.007 28.694 49.348 0.53 25.51 187 GLU A CA 1
ATOM 1645 C C A GLU A 1 190 ? 3.503 28.816 49.125 0.47 24.32 187 GLU A C 1
ATOM 1646 C C B GLU A 1 190 ? 3.502 28.850 49.099 0.53 24.48 187 GLU A C 1
ATOM 1647 O O A GLU A 1 190 ? 4.201 29.511 49.866 0.47 25.29 187 GLU A O 1
ATOM 1648 O O B GLU A 1 190 ? 4.192 29.593 49.800 0.53 25.75 187 GLU A O 1
ATOM 1659 N N . PHE A 1 191 ? 4.003 28.138 48.096 1.00 18.15 188 PHE A N 1
ATOM 1660 C CA . PHE A 1 191 ? 5.414 28.226 47.742 1.00 19.30 188 PHE A CA 1
ATOM 1661 C C . PHE A 1 191 ? 5.767 29.643 47.298 1.00 24.01 188 PHE A C 1
ATOM 1662 O O . PHE A 1 191 ? 6.841 30.157 47.616 1.00 25.41 188 PHE A O 1
ATOM 1670 N N . ALA A 1 192 ? 4.857 30.288 46.573 1.00 19.00 189 ALA A N 1
ATOM 1671 C CA . ALA A 1 192 ? 5.119 31.634 46.073 1.00 26.03 189 ALA A CA 1
ATOM 1672 C C . ALA A 1 192 ? 5.158 32.627 47.228 1.00 33.11 189 ALA A C 1
ATOM 1673 O O . ALA A 1 192 ? 5.969 33.554 47.247 1.00 34.46 189 ALA A O 1
ATOM 1675 N N . ARG A 1 193 ? 4.277 32.418 48.196 1.00 28.57 190 ARG A N 1
ATOM 1676 C CA . ARG A 1 193 ? 4.171 33.307 49.344 1.00 33.36 190 ARG A CA 1
ATOM 1677 C C . ARG A 1 193 ? 5.373 33.191 50.286 1.00 33.58 190 ARG A C 1
ATOM 1678 O O . ARG A 1 193 ? 5.908 34.199 50.745 1.00 34.46 190 ARG A O 1
ATOM 1686 N N . ASP A 1 194 ? 5.790 31.962 50.582 1.00 23.09 191 ASP A N 1
ATOM 1687 C CA . ASP A 1 194 ? 6.864 31.745 51.545 1.00 18.40 191 ASP A CA 1
ATOM 1688 C C . ASP A 1 194 ? 7.756 30.587 51.114 1.00 20.63 191 ASP A C 1
ATOM 1689 O O . ASP A 1 194 ? 7.672 29.505 51.690 1.00 20.29 191 ASP A O 1
ATOM 1694 N N . PRO A 1 195 ? 8.595 30.801 50.087 1.00 21.16 192 PRO A N 1
ATOM 1695 C CA . PRO A 1 195 ? 9.419 29.696 49.583 1.00 18.42 192 PRO A CA 1
ATOM 1696 C C . PRO A 1 195 ? 10.364 29.129 50.636 1.00 20.52 192 PRO A C 1
ATOM 1697 O O . PRO A 1 195 ? 10.624 27.925 50.621 1.00 19.82 192 PRO A O 1
ATOM 1701 N N . VAL A 1 196 ? 10.883 29.970 51.531 1.00 17.75 193 VAL A N 1
ATOM 1702 C CA . VAL A 1 196 ? 11.795 29.452 52.548 1.00 20.28 193 VAL A CA 1
ATOM 1703 C C . VAL A 1 196 ? 11.079 28.444 53.445 1.00 18.96 193 VAL A C 1
ATOM 1704 O O . VAL A 1 196 ? 11.622 27.384 53.753 1.00 16.63 193 VAL A O 1
ATOM 1708 N N . GLN A 1 197 ? 9.854 28.764 53.851 1.00 19.31 194 GLN A N 1
ATOM 1709 C CA . GLN A 1 197 ? 9.111 27.859 54.726 1.00 20.68 194 GLN A CA 1
ATOM 1710 C C . GLN A 1 197 ? 8.818 26.548 54.010 1.00 17.00 194 GLN A C 1
ATOM 1711 O O . GLN A 1 197 ? 8.952 25.459 54.582 1.00 15.74 194 GLN A O 1
ATOM 1717 N N . VA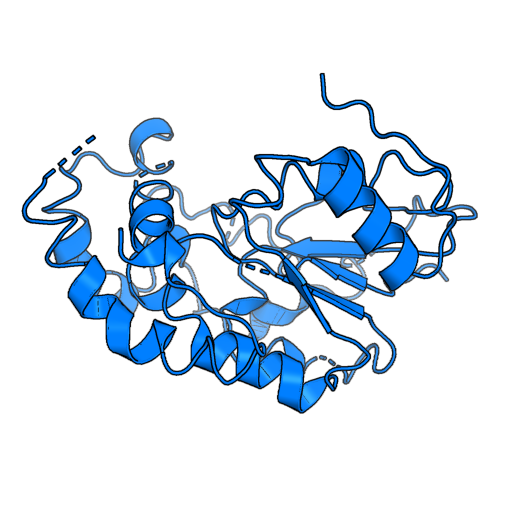L A 1 198 ? 8.393 26.649 52.755 1.00 13.71 195 VAL A N 1
ATOM 1718 C CA . VAL A 1 198 ? 8.075 25.444 51.996 1.00 14.08 195 VAL A CA 1
ATOM 1719 C C . VAL A 1 198 ? 9.321 24.589 51.784 1.00 17.60 195 VAL A C 1
ATOM 1720 O O . VAL A 1 198 ? 9.286 23.373 51.945 1.00 15.32 195 VAL A O 1
ATOM 1724 N N . VAL A 1 199 ? 10.439 25.216 51.435 1.00 16.64 196 VAL A N 1
ATOM 1725 C CA . VAL A 1 199 ? 11.682 24.464 51.302 1.00 12.41 196 VAL A CA 1
ATOM 1726 C C . VAL A 1 199 ? 12.074 23.772 52.613 1.00 11.97 196 VAL A C 1
ATOM 1727 O O . VAL A 1 199 ? 12.482 22.613 52.616 1.00 13.97 196 VAL A O 1
ATOM 1731 N N . ARG A 1 200 ? 11.956 24.483 53.733 1.00 12.69 197 ARG A N 1
ATOM 1732 C CA . ARG A 1 200 ? 12.263 23.864 55.022 1.00 12.95 197 ARG A CA 1
ATOM 1733 C C . ARG A 1 200 ? 11.328 22.695 55.354 1.00 12.56 197 ARG A C 1
ATOM 1734 O O . ARG A 1 200 ? 11.760 21.706 55.945 1.00 14.17 197 ARG A O 1
ATOM 1742 N N . ASP A 1 201 ? 10.052 22.821 54.995 1.00 13.48 198 ASP A N 1
ATOM 1743 C CA . ASP A 1 201 ? 9.101 21.712 55.155 1.00 11.93 198 ASP A CA 1
ATOM 1744 C C . ASP A 1 201 ? 9.562 20.502 54.336 1.00 14.77 198 ASP A C 1
ATOM 1745 O O . ASP A 1 201 ? 9.468 19.352 54.792 1.00 14.69 198 ASP A O 1
ATOM 1750 N N . CYS A 1 202 ? 10.059 20.752 53.127 1.00 11.84 199 CYS A N 1
ATOM 1751 C CA . CYS A 1 202 ? 10.556 19.646 52.295 1.00 13.44 199 CYS A CA 1
ATOM 1752 C C . CYS A 1 202 ? 11.782 19.011 52.921 1.00 12.59 199 CYS A C 1
ATOM 1753 O O . CYS A 1 202 ? 11.965 17.803 52.847 1.00 13.57 199 CYS A O 1
ATOM 1756 N N . CYS A 1 203 ? 12.639 19.820 53.537 1.00 14.62 200 CYS A N 1
ATOM 1757 C CA . CYS A 1 203 ? 13.781 19.259 54.240 1.00 14.12 200 CYS A CA 1
ATOM 1758 C C . CYS A 1 203 ? 13.342 18.300 55.349 1.00 13.60 200 CYS A C 1
ATOM 1759 O O . CYS A 1 203 ? 13.901 17.212 55.503 1.00 14.49 200 CYS A O 1
ATOM 1762 N N . ALA A 1 204 ? 12.360 18.715 56.136 1.00 13.44 201 ALA A N 1
ATOM 1763 C CA . ALA A 1 204 ? 11.828 17.852 57.196 1.00 14.77 201 ALA A CA 1
ATOM 1764 C C . ALA A 1 204 ? 11.284 16.538 56.604 1.00 15.78 201 ALA A C 1
ATOM 1765 O O . ALA A 1 204 ? 11.542 15.440 57.121 1.00 16.25 201 ALA A O 1
ATOM 1767 N N . PHE A 1 205 ? 10.524 16.661 55.525 1.00 12.87 202 PHE A N 1
ATOM 1768 C CA . PHE A 1 205 ? 9.984 15.487 54.815 1.00 11.13 202 PHE A CA 1
ATOM 1769 C C . PHE A 1 205 ? 11.101 14.541 54.355 1.00 13.33 202 PHE A C 1
ATOM 1770 O O . PHE A 1 205 ? 11.002 13.309 54.521 1.00 15.40 202 PHE A O 1
ATOM 1778 N N . LEU A 1 206 ? 12.170 15.117 53.803 1.00 12.39 203 LEU A N 1
ATOM 1779 C CA . LEU A 1 206 ? 13.290 14.340 53.272 1.00 13.24 203 LEU A CA 1
ATOM 1780 C C . LEU A 1 206 ? 14.226 13.848 54.370 1.00 18.92 203 LEU A C 1
ATOM 1781 O O . LEU A 1 206 ? 15.145 13.085 54.102 1.00 22.10 203 LEU A O 1
ATOM 1786 N N . GLY A 1 207 ? 14.001 14.311 55.594 1.00 17.36 204 GLY A N 1
ATOM 1787 C CA . GLY A 1 207 ? 14.812 13.889 56.727 1.00 20.82 204 GLY A CA 1
ATOM 1788 C C . GLY A 1 207 ? 16.214 14.479 56.715 1.00 28.50 204 GLY A C 1
ATOM 1789 O O . GLY A 1 207 ? 17.163 13.829 57.160 1.00 25.80 204 GLY A O 1
ATOM 1790 N N . VAL A 1 208 ? 16.361 15.698 56.199 1.00 18.89 205 VAL A N 1
ATOM 1791 C CA . VAL A 1 208 ? 17.636 16.397 56.312 1.00 16.83 205 VAL A CA 1
ATOM 1792 C C . VAL A 1 208 ? 17.448 17.640 57.177 1.00 16.77 205 VAL A C 1
ATOM 1793 O O . VAL A 1 208 ? 16.318 17.990 57.531 1.00 18.87 205 VAL A O 1
ATOM 1797 N N . SER A 1 209 ? 18.539 18.344 57.467 1.00 18.08 206 SER A N 1
ATOM 1798 C CA . SER A 1 209 ? 18.486 19.436 58.433 1.00 2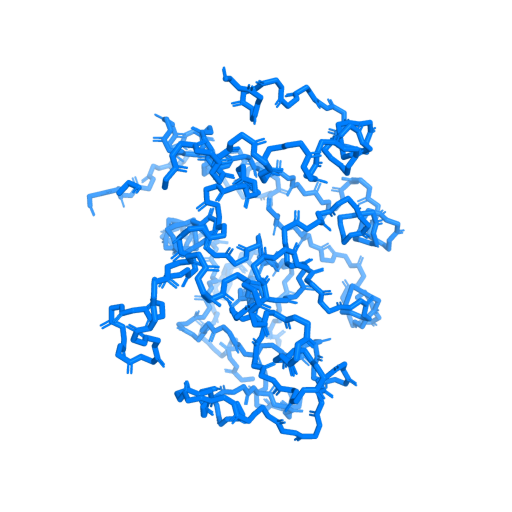1.91 206 SER A CA 1
ATOM 1799 C C . SER A 1 209 ? 17.552 20.552 57.989 1.00 26.51 206 SER A C 1
ATOM 1800 O O . SER A 1 209 ? 17.590 21.002 56.836 1.00 20.54 206 SER A O 1
ATOM 1803 N N . THR A 1 210 ? 16.717 21.006 58.912 1.00 17.58 207 THR A N 1
ATOM 1804 C CA . THR A 1 210 ? 15.855 22.142 58.625 1.00 19.68 207 THR A CA 1
ATOM 1805 C C . THR A 1 210 ? 16.556 23.463 58.915 1.00 24.48 207 THR A C 1
ATOM 1806 O O . THR A 1 210 ? 15.963 24.528 58.722 1.00 22.96 207 THR A O 1
ATOM 1810 N N . ASP A 1 211 ? 17.816 23.446 59.341 1.00 23.11 208 ASP A N 1
ATOM 1811 C CA . ASP A 1 211 ? 18.375 24.758 59.575 1.00 29.69 208 ASP A CA 1
ATOM 1812 C C . ASP A 1 211 ? 19.139 24.988 58.291 1.00 31.97 208 ASP A C 1
ATOM 1813 O O . ASP A 1 211 ? 20.342 24.749 58.180 1.00 31.18 208 ASP A O 1
ATOM 1818 N N . PHE A 1 212 ? 18.423 25.622 57.373 1.00 27.95 209 PHE A N 1
ATOM 1819 C CA . PHE A 1 212 ? 18.915 25.898 56.043 1.00 24.66 209 PHE A CA 1
ATOM 1820 C C . PHE A 1 212 ? 18.100 27.074 55.571 1.00 25.18 209 PHE A C 1
ATOM 1821 O O . PHE A 1 212 ? 16.885 27.091 55.768 1.00 25.20 209 PHE A O 1
ATOM 1829 N N . VAL A 1 213 ? 18.733 28.042 54.925 1.00 21.44 210 VAL A N 1
ATOM 1830 C CA . VAL A 1 213 ? 17.997 29.066 54.197 1.00 24.35 210 VAL A CA 1
ATOM 1831 C C . VAL A 1 213 ? 18.411 29.064 52.741 1.00 26.71 210 VAL A C 1
ATOM 1832 O O . VAL A 1 213 ? 19.558 29.398 52.443 1.00 27.24 210 VAL A O 1
ATOM 1836 N N . PRO A 1 214 ? 17.494 28.726 51.826 1.00 22.89 211 PRO A N 1
ATOM 1837 C CA . PRO A 1 214 ? 17.924 28.796 50.430 1.00 23.84 211 PRO A CA 1
ATOM 1838 C C . PRO A 1 214 ? 18.122 30.243 50.003 1.00 29.67 211 PRO A C 1
ATOM 1839 O O . PRO A 1 214 ? 17.522 31.157 50.580 1.00 28.55 211 PRO A O 1
ATOM 1843 N N . ASP A 1 215 ? 18.940 30.441 48.976 1.00 26.33 212 ASP A N 1
ATOM 1844 C CA . ASP A 1 215 ? 19.115 31.761 48.392 1.00 28.43 212 ASP A CA 1
ATOM 1845 C C . ASP A 1 215 ? 18.075 31.872 47.281 1.00 33.76 212 ASP A C 1
ATOM 1846 O O . ASP A 1 215 ? 18.133 31.163 46.277 1.00 31.54 212 ASP A O 1
ATOM 1851 N N . THR A 1 216 ? 17.095 32.741 47.497 1.00 28.26 213 THR A N 1
ATOM 1852 C CA . THR A 1 216 ? 15.955 32.865 46.591 1.00 33.60 213 THR A CA 1
ATOM 1853 C C . THR A 1 216 ? 16.122 34.004 45.587 1.00 47.00 213 THR A C 1
ATOM 1854 O O . THR A 1 216 ? 15.205 34.298 44.814 1.00 46.55 213 THR A O 1
ATOM 1858 N N . SER A 1 217 ? 17.280 34.661 45.620 1.00 50.53 214 SER A N 1
ATOM 1859 C CA . SER A 1 217 ? 17.531 35.782 44.706 1.00 59.17 214 SER A CA 1
ATOM 1860 C C . SER A 1 217 ? 17.255 35.418 43.243 1.00 66.89 214 SER A C 1
ATOM 1861 O O . SER A 1 217 ? 17.823 34.469 42.700 1.00 68.18 214 SER A O 1
ATOM 1872 N N . GLU A 1 270 ? -3.179 38.114 29.997 1.00 58.04 267 GLU A N 1
ATOM 1873 C CA . GLU A 1 270 ? -4.355 37.801 30.803 1.00 54.43 267 GLU A CA 1
ATOM 1874 C C . GLU A 1 270 ? -5.343 36.936 30.033 1.00 37.22 267 GLU A C 1
ATOM 1875 O O . GLU A 1 270 ? -5.726 37.260 28.908 1.00 36.73 267 GLU A O 1
ATOM 1889 N N . GLU A 1 272 ? -8.777 35.342 28.744 1.00 23.96 269 GLU A N 1
ATOM 1890 C CA . GLU A 1 272 ? -10.127 35.873 28.546 1.00 24.66 269 GLU A CA 1
ATOM 1891 C C . GLU A 1 272 ? -11.013 35.508 29.737 1.00 23.78 269 GLU A C 1
ATOM 1892 O O . GLU A 1 272 ? -10.997 34.386 30.193 1.00 21.97 269 GLU A O 1
ATOM 1898 N N . PRO A 1 273 ? -11.801 36.466 30.233 1.00 16.69 270 PRO A N 1
ATOM 1899 C CA . PRO A 1 273 ? -12.641 36.210 31.412 1.00 22.29 270 PRO A CA 1
ATOM 1900 C C . PRO A 1 273 ? -13.620 35.041 31.236 1.00 19.12 270 PRO A C 1
ATOM 1901 O O . PRO A 1 273 ? -13.786 34.252 32.169 1.00 19.16 270 PRO A O 1
ATOM 1905 N N . ASP A 1 274 ? -14.258 34.921 30.073 1.00 19.34 271 ASP A N 1
ATOM 1906 C CA . ASP A 1 274 ? -15.186 33.813 29.881 1.00 18.15 271 ASP A CA 1
ATOM 1907 C C . ASP A 1 274 ? -14.441 32.485 29.965 1.00 16.65 271 ASP A C 1
ATOM 1908 O O . ASP A 1 274 ? -14.976 31.502 30.478 1.00 17.49 271 ASP A O 1
ATOM 1913 N N . LEU A 1 275 ? -13.207 32.447 29.469 1.00 16.37 272 LEU A N 1
ATOM 1914 C CA . LEU A 1 275 ? -12.428 31.204 29.549 1.00 14.08 272 LEU A CA 1
ATOM 1915 C C . LEU A 1 275 ? -12.047 30.882 30.985 1.00 16.09 272 LEU A C 1
ATOM 1916 O O . LEU A 1 275 ? -12.055 29.727 31.385 1.00 15.90 272 LEU A O 1
ATOM 1921 N N A ARG A 1 276 ? -11.706 31.900 31.768 0.66 13.53 273 ARG A N 1
ATOM 1922 N N B ARG A 1 276 ? -11.728 31.906 31.766 0.34 14.23 273 ARG A N 1
ATOM 1923 C CA A ARG A 1 276 ? -11.397 31.635 33.169 0.66 15.19 273 ARG A CA 1
ATOM 1924 C CA B ARG A 1 276 ? -11.404 31.680 33.167 0.34 15.36 273 ARG A CA 1
ATOM 1925 C C A ARG A 1 276 ? -12.615 31.033 33.873 0.66 16.18 273 ARG A C 1
ATOM 1926 C C B ARG A 1 276 ? -12.600 31.083 33.905 0.34 16.37 273 ARG A C 1
ATOM 1927 O O A ARG A 1 276 ? -12.490 30.080 34.635 0.66 17.06 273 ARG A O 1
ATOM 1928 O O B ARG A 1 276 ? -12.445 30.182 34.726 0.34 17.71 273 ARG A O 1
ATOM 1943 N N . GLU A 1 277 ? -13.798 31.576 33.604 1.00 14.48 274 GLU A N 1
ATOM 1944 C CA . GLU A 1 277 ? -14.999 31.047 34.248 1.00 15.25 274 GLU A CA 1
ATOM 1945 C C . GLU A 1 277 ? -15.261 29.615 33.785 1.00 15.97 274 GLU A C 1
ATOM 1946 O O . GLU A 1 277 ? -15.510 28.725 34.603 1.00 15.98 274 GLU A O 1
ATOM 1952 N N A GLU A 1 278 ? -15.197 29.390 32.476 0.51 15.88 275 GLU A N 1
ATOM 1953 N N B GLU A 1 278 ? -15.206 29.409 32.470 0.49 15.71 275 GLU A N 1
ATOM 1954 C CA A GLU A 1 278 ? -15.505 28.069 31.930 0.51 16.57 275 GLU A CA 1
ATOM 1955 C CA B GLU A 1 278 ? -15.472 28.098 31.875 0.49 16.69 275 GLU A CA 1
ATOM 1956 C C A GLU A 1 278 ? -14.497 27.006 32.361 0.51 16.36 275 GLU A C 1
ATOM 1957 C C B GLU A 1 278 ? -14.501 27.027 32.359 0.49 16.46 275 GLU A C 1
ATOM 1958 O O A GLU A 1 278 ? -14.880 25.877 32.657 0.51 16.36 275 GLU A O 1
ATOM 1959 O O B GLU A 1 278 ? -14.912 25.917 32.688 0.49 16.12 275 GLU A O 1
ATOM 1970 N N . LEU A 1 279 ? -13.212 27.358 32.378 1.00 12.95 276 LEU A N 1
ATOM 1971 C CA . LEU A 1 279 ? -12.189 26.400 32.793 1.00 13.79 276 LEU A CA 1
ATOM 1972 C C . LEU A 1 279 ? -12.290 26.107 34.281 1.00 13.31 276 LEU A C 1
ATOM 1973 O O . LEU A 1 279 ? -12.114 24.959 34.702 1.00 14.04 276 LEU A O 1
ATOM 1978 N N . THR A 1 280 ? -12.606 27.123 35.079 1.00 13.05 277 THR A N 1
ATOM 1979 C CA . THR A 1 280 ? -12.797 26.881 36.515 1.00 12.53 277 THR A CA 1
ATOM 1980 C C . THR A 1 280 ? -13.903 25.835 36.727 1.00 17.21 277 THR A C 1
ATOM 1981 O O . THR A 1 280 ? -13.756 24.893 37.509 1.00 14.71 277 THR A O 1
ATOM 1985 N N . ALA A 1 281 ? -15.006 25.987 36.003 1.00 15.30 278 ALA A N 1
ATOM 1986 C CA . ALA A 1 281 ? -16.103 25.030 36.120 1.00 14.47 278 ALA A CA 1
ATOM 1987 C C . ALA A 1 281 ? -15.689 23.647 35.614 1.00 16.98 278 ALA A C 1
ATOM 1988 O O . ALA A 1 281 ? -16.092 22.617 36.172 1.00 15.24 278 ALA A O 1
ATOM 1990 N N . PHE A 1 282 ? -14.893 23.621 34.552 1.00 14.15 279 PHE A N 1
ATOM 1991 C CA . PHE A 1 282 ? -14.444 22.349 33.986 1.00 16.00 279 PHE A CA 1
ATOM 1992 C C . PHE A 1 282 ? -13.678 21.504 35.006 1.00 15.38 279 PHE A C 1
ATOM 1993 O O . PHE A 1 282 ? -13.918 20.297 35.135 1.00 15.80 279 PHE A O 1
ATOM 2001 N N . PHE A 1 283 ? -12.759 22.146 35.722 1.00 11.59 280 PHE A N 1
ATOM 2002 C CA . PHE A 1 283 ? -11.906 21.445 36.687 1.00 11.00 280 PHE A CA 1
ATOM 2003 C C . PHE A 1 283 ? -12.588 21.221 38.039 1.00 12.20 280 PHE A C 1
ATOM 2004 O O . PHE A 1 283 ? -12.096 20.438 38.854 1.00 13.70 280 PHE A O 1
ATOM 2012 N N . ALA A 1 284 ? -13.709 21.895 38.282 1.00 12.73 281 ALA A N 1
ATOM 2013 C CA . ALA A 1 284 ? -14.306 21.899 39.625 1.00 14.89 281 ALA A CA 1
ATOM 2014 C C . ALA A 1 284 ? -14.588 20.512 40.224 1.00 17.92 281 ALA A C 1
ATOM 2015 O O . ALA A 1 284 ? -14.278 20.266 41.394 1.00 17.21 281 ALA A O 1
ATOM 2017 N N . PRO A 1 285 ? -15.180 19.595 39.438 1.00 18.15 282 PRO A N 1
ATOM 2018 C CA . PRO A 1 285 ? -15.437 18.283 40.053 1.00 16.35 282 PRO A CA 1
ATOM 2019 C C . PRO A 1 285 ? -14.134 17.563 40.418 1.00 15.80 282 PRO A C 1
ATOM 2020 O O . PRO A 1 285 ? -14.061 16.898 41.464 1.00 15.85 282 PRO A O 1
ATOM 2024 N N . ASP A 1 286 ? -13.114 17.699 39.579 1.00 13.20 283 ASP A N 1
ATOM 2025 C CA . ASP A 1 286 ? -11.826 17.065 39.865 1.00 14.41 283 ASP A CA 1
ATOM 2026 C C . ASP A 1 286 ? -11.172 17.706 41.083 1.00 16.00 283 ASP A C 1
ATOM 2027 O O . ASP A 1 286 ? -10.559 17.021 41.908 1.00 14.01 283 ASP A O 1
ATOM 2032 N N . VAL A 1 287 ? -11.297 19.027 41.197 1.00 12.92 284 VAL A N 1
ATOM 2033 C CA . VAL A 1 287 ? -10.737 19.739 42.350 1.00 11.33 284 VAL A CA 1
ATOM 2034 C C . VAL A 1 287 ? -11.403 19.272 43.652 1.00 13.02 284 VAL A C 1
ATOM 2035 O O . VAL A 1 287 ? -10.735 19.073 44.677 1.00 15.06 284 VAL A O 1
ATOM 2039 N N . ALA A 1 288 ? -12.713 19.059 43.613 1.00 13.13 285 ALA A N 1
ATOM 2040 C CA . ALA A 1 288 ? -13.419 18.596 44.804 1.00 15.72 285 ALA A CA 1
ATOM 2041 C C . ALA A 1 288 ? -12.943 17.208 45.221 1.00 16.81 285 ALA A C 1
ATOM 2042 O O . ALA A 1 288 ? -12.802 16.915 46.428 1.00 18.69 285 ALA A O 1
ATOM 2044 N N A ARG A 1 289 ? -12.699 16.349 44.235 0.67 15.17 286 ARG A N 1
ATOM 2045 N N B ARG A 1 289 ? -12.695 16.347 44.240 0.33 15.63 286 ARG A N 1
ATOM 2046 C CA A ARG A 1 289 ? -12.154 15.015 44.508 0.67 16.15 286 ARG A CA 1
ATOM 2047 C CA B ARG A 1 289 ? -12.153 15.022 44.528 0.33 15.83 286 ARG A CA 1
ATOM 2048 C C A ARG A 1 289 ? -10.747 15.100 45.093 0.67 15.32 286 ARG A C 1
ATOM 2049 C C B ARG A 1 289 ? -10.760 15.135 45.131 0.33 15.33 286 ARG A C 1
ATOM 2050 O O A ARG A 1 289 ? -10.383 14.348 46.001 0.67 14.40 286 ARG A O 1
ATOM 2051 O O B ARG A 1 289 ? -10.420 14.436 46.089 0.33 15.42 286 ARG A O 1
ATOM 2066 N N . LEU A 1 290 ? -9.955 16.019 44.554 1.00 11.31 287 LEU A N 1
ATOM 2067 C CA . LEU A 1 290 ? -8.588 16.214 45.012 1.00 10.83 287 LEU A CA 1
ATOM 2068 C C . LEU A 1 290 ? -8.552 16.678 46.473 1.00 12.30 287 LEU A C 1
ATOM 2069 O O . LEU A 1 290 ? -7.702 16.215 47.243 1.00 12.09 287 LEU A O 1
ATOM 2074 N N . GLU A 1 291 ? -9.451 17.593 46.852 1.00 12.64 288 GLU A N 1
ATOM 2075 C CA . GLU A 1 291 ? -9.504 18.080 48.238 1.00 13.74 288 GLU A CA 1
ATOM 2076 C C . GLU A 1 291 ? -9.600 16.918 49.220 1.00 18.66 288 GLU A C 1
ATOM 2077 O O . GLU A 1 291 ? -8.884 16.859 50.232 1.00 17.56 288 GLU A O 1
ATOM 2083 N N . ALA A 1 292 ? -10.498 15.990 48.916 1.00 15.98 289 ALA A N 1
ATOM 2084 C CA . ALA A 1 292 ? -10.701 14.828 49.784 1.00 17.95 289 ALA A CA 1
ATOM 2085 C C . ALA A 1 292 ? -9.478 13.908 49.798 1.00 16.65 289 ALA A C 1
ATOM 2086 O O . ALA A 1 292 ? -9.171 13.277 50.818 1.00 19.16 289 ALA A O 1
ATOM 2088 N N A LEU A 1 293 ? -8.785 13.818 48.667 0.54 14.28 290 LEU A N 1
ATOM 2089 N N B LEU A 1 293 ? -8.784 13.848 48.673 0.46 14.24 290 LEU A N 1
ATOM 2090 C CA A LEU A 1 293 ? -7.596 12.966 48.573 0.54 14.71 290 LEU A CA 1
ATOM 2091 C CA B LEU A 1 293 ? -7.621 12.987 48.543 0.46 14.62 290 LEU A CA 1
ATOM 2092 C C A LEU A 1 293 ? -6.441 13.501 49.411 0.54 17.75 290 LEU A C 1
ATOM 2093 C C B LEU A 1 293 ? -6.440 13.496 49.373 0.46 16.94 290 LEU A C 1
ATOM 2094 O O A LEU A 1 293 ? -5.801 12.751 50.145 0.54 18.96 290 LEU A O 1
ATOM 2095 O O B LEU A 1 293 ? -5.787 12.722 50.072 0.46 18.46 290 LEU A O 1
ATOM 2104 N N . ILE A 1 294 ? -6.168 14.796 49.282 1.00 13.40 291 ILE A N 1
ATOM 2105 C CA . ILE A 1 294 ? -5.012 15.406 49.949 1.00 12.41 291 ILE A CA 1
ATOM 2106 C C . ILE A 1 294 ? -5.331 16.063 51.289 1.00 15.53 291 ILE A C 1
ATOM 2107 O O . ILE A 1 294 ? -4.456 16.674 51.905 1.00 18.93 291 ILE A O 1
ATOM 2112 N N . HIS A 1 295 ? -6.583 15.954 51.727 1.00 14.58 292 HIS A N 1
ATOM 2113 C CA . HIS A 1 295 ? -6.985 16.429 53.047 1.00 16.05 292 HIS A CA 1
ATOM 2114 C C . HIS A 1 295 ? -6.803 17.915 53.254 1.00 20.87 292 HIS A C 1
ATOM 2115 O O . HIS A 1 295 ? -6.441 18.343 54.347 1.00 20.68 292 HIS A O 1
ATOM 2122 N N . ARG A 1 296 ? -7.061 18.707 52.230 1.00 17.58 293 ARG A N 1
ATOM 2123 C CA . ARG A 1 296 ? -7.052 20.144 52.440 1.00 23.53 293 ARG A CA 1
ATOM 2124 C C . ARG A 1 296 ? -7.998 20.841 51.478 1.00 18.24 293 ARG A C 1
ATOM 2125 O O . ARG A 1 296 ? -8.338 20.304 50.431 1.00 19.72 293 ARG A O 1
ATOM 2133 N N . ASP A 1 297 ? -8.423 22.036 51.867 1.00 17.49 294 ASP A N 1
ATOM 2134 C CA . ASP A 1 297 ? -9.381 22.804 51.088 1.00 17.57 294 ASP A CA 1
ATOM 2135 C C . ASP A 1 297 ? -8.678 23.646 50.014 1.00 19.77 294 ASP A C 1
ATOM 2136 O O . ASP A 1 297 ? -7.612 24.208 50.240 1.00 20.67 294 ASP A O 1
ATOM 2141 N N . LEU A 1 298 ? -9.247 23.585 48.818 1.00 16.57 295 LEU A N 1
ATOM 2142 C CA . LEU A 1 298 ? -8.791 24.250 47.590 1.00 16.77 295 LEU A CA 1
ATOM 2143 C C . LEU A 1 298 ? -9.501 25.553 47.206 1.00 18.44 295 LEU A C 1
ATOM 2144 O O . LEU A 1 298 ? -9.532 25.904 46.029 1.00 19.02 295 LEU A O 1
ATOM 2149 N N . SER A 1 299 ? -10.272 26.114 48.128 1.00 21.44 296 SER A N 1
ATOM 2150 C CA . SER A 1 299 ? -11.109 27.271 47.815 1.00 22.86 296 SER A CA 1
ATOM 2151 C C . SER A 1 299 ? -10.343 28.407 47.131 1.00 26.43 296 SER A C 1
ATOM 2152 O O . SER A 1 299 ? -10.936 29.214 46.410 1.00 24.26 296 SER A O 1
ATOM 2155 N N . ALA A 1 300 ? -9.036 28.487 47.361 1.00 24.74 297 ALA A N 1
ATOM 2156 C CA . ALA A 1 300 ? -8.223 29.505 46.694 1.00 28.83 297 ALA A CA 1
ATOM 2157 C C . ALA A 1 300 ? -8.279 29.343 45.170 1.00 30.15 297 ALA A C 1
ATOM 2158 O O . ALA A 1 300 ? -8.023 30.282 44.418 1.00 27.67 297 ALA A O 1
ATOM 2160 N N . TRP A 1 301 ? -8.609 28.145 44.710 1.00 20.45 298 TRP A N 1
ATOM 2161 C CA . TRP A 1 301 ? -8.670 27.904 43.274 1.00 17.56 298 TRP A CA 1
ATOM 2162 C C . TRP A 1 301 ? -10.021 28.280 42.661 1.00 22.49 298 TRP A C 1
ATOM 2163 O O . TRP A 1 301 ? -10.203 28.145 41.460 1.00 20.48 298 TRP A O 1
ATOM 2174 N N . ARG A 1 302 ? -10.993 28.640 43.500 1.00 26.39 299 ARG A N 1
ATOM 2175 C CA . ARG A 1 302 ? -12.326 29.022 43.023 1.00 34.00 299 ARG A CA 1
ATOM 2176 C C . ARG A 1 302 ? -12.589 30.525 42.937 1.00 49.63 299 ARG A C 1
ATOM 2177 O O . ARG A 1 302 ? -13.651 30.933 42.463 1.00 60.52 299 ARG A O 1
ATOM 2185 N N . ARG A 1 303 ? -11.635 31.341 43.379 1.00 53.56 300 ARG A N 1
ATOM 2186 C CA . ARG A 1 303 ? -11.919 32.755 43.666 1.00 70.86 300 ARG A CA 1
ATOM 2187 C C . ARG A 1 303 ? -12.679 33.477 42.550 1.00 72.73 300 ARG A C 1
ATOM 2188 O O . ARG A 1 303 ? -13.569 34.289 42.819 1.00 71.86 300 ARG A O 1
#

Sequence (240 aa):
VARPNFFIVGAAKCGTSSSLDRYLSSQHPDIYIPPKKEAHFFSIPDFPERFTGPGDEEGNLYTIRDEDAYRLFDGVRRGGEERRAVGEASVFYLFYPGTAQRYDAYPDAKILILRNPVDRAFSSAYHLVRDERETLSFREESLAKEEEEERIRQHYEPLWYYRAVGLYAAQVKRYLDVFGRREQVKVILFEEEFARDPVQVVRDCCAFLGVSTDFVPDTSEEPDLRREEELTAFFAPDVARRLEALLIHRDLSAWRR

Nearest PDB structures (foldseek):
  3rnl-assembly1_A  TM=1.003E+00  e=6.130E-43  Alicyclobacillus acidocaldarius subsp. acidocaldarius DSM 446
  6xl8-assembly2_B  TM=7.672E-01  e=7.177E-11  Homo sapiens
  3uan-assembly1_A  TM=7.310E-01  e=4.647E-11  Mus musculus
  1t8t-assembly1_B  TM=7.623E-01  e=2.372E-10  Homo sapiens
  8cd0-assembly1_A  TM=7.229E-01  e=2.504E-10  Homo sapiens